Protein AF-A0A1Z1SUZ2-F1 (afdb_monomer)

Sequence (204 aa):
MVGVEIYTNNRLIQLTDKLETICVLRKATPDELTSSSGPHDSYPRIYALNSQWMVAPISKVSIPQHGVGLEVYDEQGKMKFSSLAKLVCFEKYYDVNTGSAGKGSLRIAGKSGHRYGMIKTRSMGYFHNTNIRSYIDPDTWDEVWTFKRYSERYVLVDDVGGLTFEYRYEFLGEEDGWISMPPSREGSGLMEQGLMIDVSMLED

Mean predicted aligned error: 12.63 Å

Organism: Proteus mirabilis (NCBI:txid584)

Foldseek 3Di:
DDFDFFQDPVRDTDTDPPPQKKWFPFWDDPVNVPDPDDPVVRFFWWDFDPTITTIGD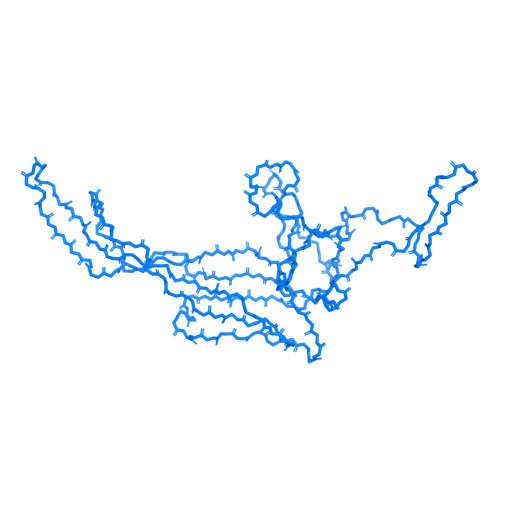PVPDPDPPAADDDWDADPVRHTDHHPPTDMWGFFWKDFDFPVCFPVFKDKDFADAQFGKTWGFPDAKWKKAWAPWDWDQDPVPRAIKIKTWIWTWAWDWDDDGRTTMTGIDIGTDGIDMGRDPRDDRMDIDRTHTITTIITCRVPPD

Structure (mmCIF, N/CA/C/O backbone):
data_AF-A0A1Z1SUZ2-F1
#
_entry.id   AF-A0A1Z1SUZ2-F1
#
loop_
_atom_site.group_PDB
_atom_site.id
_atom_site.type_symbol
_atom_site.label_atom_id
_atom_site.label_alt_id
_atom_site.label_comp_id
_atom_site.label_asym_id
_atom_site.label_entity_id
_atom_site.label_seq_i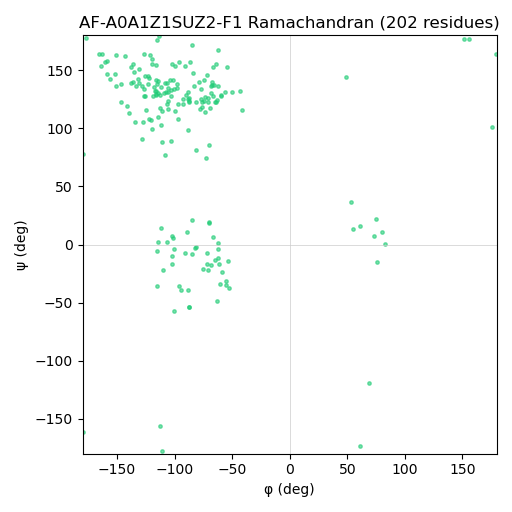d
_atom_site.pdbx_PDB_ins_code
_atom_site.Cartn_x
_atom_site.Cartn_y
_atom_site.Cartn_z
_atom_site.occupancy
_atom_site.B_iso_or_equiv
_atom_site.auth_seq_id
_atom_site.auth_comp_id
_atom_site.auth_asym_id
_atom_site.auth_atom_id
_atom_site.pdbx_PDB_model_num
ATOM 1 N N . MET A 1 1 ? 6.362 -2.910 19.195 1.00 29.20 1 MET A N 1
ATOM 2 C CA . MET A 1 1 ? 5.375 -1.836 19.422 1.00 29.20 1 MET A CA 1
ATOM 3 C C . MET A 1 1 ? 5.721 -0.746 18.417 1.00 29.20 1 MET A C 1
ATOM 5 O O . MET A 1 1 ? 6.806 -0.195 18.527 1.00 29.20 1 MET A O 1
ATOM 9 N N . VAL A 1 2 ? 4.941 -0.584 17.343 1.00 28.12 2 VAL A N 1
ATOM 10 C CA . VAL A 1 2 ? 5.303 0.28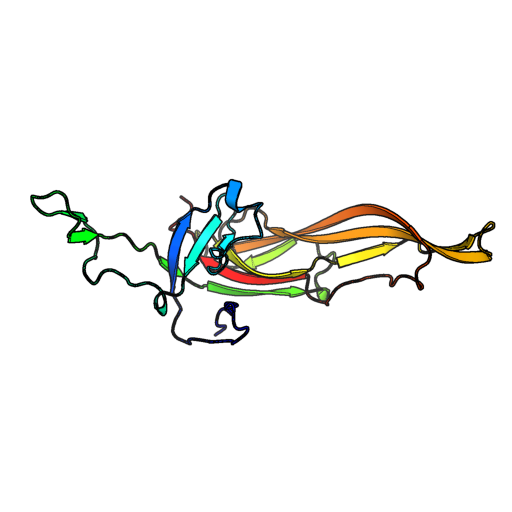4 16.203 1.00 28.12 2 VAL A CA 1
ATOM 11 C C . VAL A 1 2 ? 4.218 1.342 16.060 1.00 28.12 2 VAL A C 1
ATOM 13 O O . VAL A 1 2 ? 3.091 1.023 15.694 1.00 28.12 2 VAL A O 1
ATOM 16 N N . GLY A 1 3 ? 4.556 2.573 16.441 1.00 27.70 3 GLY A N 1
ATOM 17 C CA . GLY A 1 3 ? 3.689 3.737 16.306 1.00 27.70 3 GLY A CA 1
ATOM 18 C C . GLY A 1 3 ? 3.562 4.164 14.847 1.00 27.70 3 GLY A C 1
ATOM 19 O O . GLY A 1 3 ? 4.498 4.040 14.061 1.00 27.70 3 GLY A O 1
ATOM 20 N N . VAL A 1 4 ? 2.383 4.657 14.489 1.00 36.56 4 VAL A N 1
ATOM 21 C CA . VAL A 1 4 ? 2.096 5.217 13.167 1.00 36.56 4 VAL A CA 1
ATOM 22 C C . VAL A 1 4 ? 2.750 6.589 13.043 1.00 36.56 4 VAL A C 1
ATOM 24 O O . VAL A 1 4 ? 2.462 7.485 13.836 1.00 36.56 4 VAL A O 1
ATOM 27 N N . GLU A 1 5 ? 3.589 6.775 12.028 1.00 36.22 5 GLU A N 1
ATOM 28 C CA . GLU A 1 5 ? 4.070 8.094 11.619 1.00 36.22 5 GLU A CA 1
ATOM 29 C C . GLU A 1 5 ? 2.958 8.819 10.846 1.00 36.22 5 GLU A C 1
ATOM 31 O O . GLU A 1 5 ? 2.513 8.348 9.801 1.00 36.22 5 GLU A O 1
ATOM 36 N N . ILE A 1 6 ? 2.488 9.964 11.348 1.00 39.19 6 ILE A N 1
ATOM 37 C CA . ILE A 1 6 ? 1.559 10.837 10.614 1.00 39.19 6 ILE A CA 1
ATOM 38 C C . ILE A 1 6 ? 2.294 12.128 10.270 1.00 39.19 6 ILE A C 1
ATOM 40 O O . ILE A 1 6 ? 2.703 12.878 11.159 1.00 39.19 6 ILE A O 1
ATOM 44 N N . TYR A 1 7 ? 2.439 12.394 8.974 1.00 36.38 7 TYR A N 1
ATOM 45 C CA . TYR A 1 7 ? 3.045 13.615 8.459 1.00 36.38 7 TYR A CA 1
ATOM 46 C C . TYR A 1 7 ? 2.124 14.810 8.737 1.00 36.38 7 TYR A C 1
ATOM 48 O O . TYR A 1 7 ? 0.992 14.863 8.267 1.00 36.38 7 TYR A O 1
ATOM 56 N N . THR A 1 8 ? 2.599 15.774 9.528 1.00 36.84 8 THR A N 1
ATOM 57 C CA . THR A 1 8 ? 1.931 17.073 9.695 1.00 36.84 8 THR A CA 1
ATOM 58 C C . THR A 1 8 ? 2.556 18.107 8.756 1.00 36.84 8 THR A C 1
ATOM 60 O O . THR A 1 8 ? 3.720 17.969 8.370 1.00 36.84 8 THR A O 1
ATOM 63 N N . ASN A 1 9 ? 1.815 19.172 8.424 1.00 34.81 9 ASN A N 1
ATOM 64 C CA . ASN A 1 9 ? 2.243 20.256 7.518 1.00 34.81 9 ASN A CA 1
ATOM 65 C C . ASN A 1 9 ? 3.586 20.918 7.894 1.00 34.81 9 ASN A C 1
ATOM 67 O O . ASN A 1 9 ? 4.190 21.596 7.067 1.00 34.81 9 ASN A O 1
ATOM 71 N N . ASN A 1 10 ? 4.086 20.688 9.112 1.00 31.36 10 ASN A N 1
ATOM 72 C CA . ASN A 1 10 ? 5.307 21.298 9.635 1.00 31.36 10 ASN A CA 1
ATOM 73 C C . ASN A 1 10 ? 6.514 20.340 9.604 1.00 31.36 10 ASN A C 1
ATOM 75 O O . ASN A 1 10 ? 7.554 20.667 10.166 1.00 31.36 10 ASN A O 1
ATOM 79 N N . ARG A 1 11 ? 6.386 19.147 8.995 1.00 32.81 11 ARG A N 1
ATOM 80 C CA . ARG A 1 11 ? 7.421 18.086 8.948 1.00 32.81 11 ARG A CA 1
ATOM 81 C C . ARG A 1 11 ? 7.950 17.631 10.320 1.00 32.81 11 ARG A C 1
ATOM 83 O O . ARG A 1 11 ? 8.950 16.923 10.387 1.00 32.81 11 ARG A O 1
ATOM 90 N N . LEU A 1 12 ? 7.281 18.005 11.409 1.00 28.47 12 LEU A N 1
ATOM 91 C CA . LEU A 1 12 ? 7.625 17.569 12.757 1.00 28.47 12 LEU A CA 1
ATOM 92 C C . LEU A 1 12 ? 6.910 16.250 13.057 1.00 28.47 12 LEU A C 1
ATOM 94 O O . LEU A 1 12 ? 5.683 16.147 12.960 1.00 28.47 12 LEU A O 1
ATOM 98 N N . ILE A 1 13 ? 7.716 15.244 13.395 1.00 35.34 13 ILE A N 1
ATOM 99 C CA . ILE A 1 13 ? 7.288 13.906 13.798 1.00 35.34 13 ILE A CA 1
ATOM 100 C C . ILE A 1 13 ? 6.817 14.002 15.247 1.00 35.34 13 ILE A C 1
ATOM 102 O O . ILE A 1 13 ? 7.610 14.307 16.136 1.00 35.34 13 ILE A O 1
ATOM 106 N N . GLN A 1 14 ? 5.535 13.743 15.497 1.00 33.81 14 GLN A N 1
ATOM 107 C CA . GLN A 1 14 ? 5.024 13.609 16.858 1.00 33.81 14 GLN A CA 1
ATOM 108 C C . GLN A 1 14 ? 4.440 12.210 17.031 1.00 33.81 14 GLN A C 1
ATOM 110 O O . GLN A 1 14 ? 3.328 11.919 16.594 1.00 33.81 14 GLN A O 1
ATOM 115 N N . LEU A 1 15 ? 5.244 11.343 17.643 1.00 36.31 15 LEU A N 1
ATOM 116 C CA . LEU A 1 15 ? 4.850 10.012 18.082 1.00 36.31 15 LEU A CA 1
ATOM 117 C C . LEU A 1 15 ? 4.027 10.161 19.365 1.00 36.31 15 LEU A C 1
ATOM 119 O O . LEU A 1 15 ? 4.412 10.908 20.266 1.00 36.31 15 LEU A O 1
ATOM 123 N N . THR A 1 16 ? 2.895 9.467 19.462 1.00 36.91 16 THR A N 1
ATOM 124 C CA . THR A 1 16 ? 2.220 9.293 20.752 1.00 36.91 16 THR A CA 1
ATOM 125 C C . THR A 1 16 ? 2.021 7.813 21.011 1.00 36.91 16 THR A C 1
ATOM 127 O O . THR A 1 16 ? 1.246 7.161 20.312 1.00 36.91 16 THR A O 1
ATOM 130 N N . ASP A 1 17 ? 2.668 7.317 22.057 1.00 36.38 17 ASP A N 1
ATOM 131 C CA . ASP A 1 17 ? 2.759 5.903 22.447 1.00 36.38 17 ASP A CA 1
ATOM 132 C C . ASP A 1 17 ? 1.438 5.302 22.978 1.00 36.38 17 ASP A C 1
ATOM 134 O O . ASP A 1 17 ? 1.441 4.296 23.677 1.00 36.38 17 ASP A O 1
ATOM 138 N N . LYS A 1 18 ? 0.289 5.933 22.696 1.00 40.06 18 LYS A N 1
ATOM 139 C CA . LYS A 1 18 ? -1.013 5.631 23.320 1.00 40.06 18 LYS A CA 1
ATOM 140 C C . LYS A 1 18 ? -2.082 5.067 22.378 1.00 40.06 18 LYS A C 1
ATOM 142 O O . LYS A 1 18 ? -3.213 4.887 22.816 1.00 40.06 18 LYS A O 1
ATOM 147 N N . LEU A 1 19 ? -1.797 4.840 21.096 1.00 49.78 19 LEU A N 1
ATOM 148 C CA . LEU A 1 19 ? -2.843 4.501 20.119 1.00 49.78 19 LEU A CA 1
ATOM 149 C C . LEU A 1 19 ? -2.765 3.042 19.680 1.00 49.78 19 LEU A C 1
ATOM 151 O O . LEU A 1 19 ? -2.339 2.733 18.573 1.00 49.78 19 LEU A O 1
ATOM 155 N N . GLU A 1 20 ? -3.239 2.154 20.550 1.00 57.50 20 GLU A N 1
ATOM 156 C CA . GLU A 1 20 ? -3.672 0.801 20.163 1.00 57.50 20 GLU A CA 1
ATOM 157 C C . GLU A 1 20 ? -4.958 0.851 19.311 1.00 57.50 20 GLU A C 1
ATOM 159 O O . GLU A 1 20 ? -5.292 -0.091 18.591 1.00 57.50 20 GLU A O 1
ATOM 164 N N . THR A 1 21 ? -5.664 1.986 19.356 1.00 60.94 21 THR A N 1
ATOM 165 C CA . THR A 1 21 ? -6.965 2.192 18.726 1.00 60.94 21 THR A CA 1
ATOM 166 C C . THR A 1 21 ? -7.012 3.518 17.963 1.00 60.94 21 THR A C 1
ATOM 168 O O . THR A 1 21 ? -6.563 4.557 18.447 1.00 60.94 21 THR A O 1
ATOM 171 N N . ILE A 1 22 ? -7.572 3.482 16.758 1.00 69.56 22 ILE A N 1
ATOM 172 C CA . ILE A 1 22 ? -7.713 4.601 15.828 1.00 69.56 22 ILE A CA 1
ATOM 173 C C . ILE A 1 22 ? -9.209 4.908 15.654 1.00 69.56 22 ILE A C 1
ATOM 175 O O . ILE A 1 22 ? -10.026 3.992 15.580 1.00 69.56 22 ILE A O 1
ATOM 179 N N . CYS A 1 23 ? -9.578 6.189 15.569 1.00 71.94 23 CYS A N 1
ATOM 180 C CA . CYS A 1 23 ? -10.958 6.605 15.324 1.00 71.94 23 CYS A CA 1
ATOM 181 C C . CYS A 1 23 ? -11.231 6.751 13.827 1.00 71.94 23 CYS A C 1
ATOM 183 O O . CYS A 1 23 ? -10.527 7.477 13.122 1.00 71.94 23 CYS A O 1
ATOM 185 N N . VAL A 1 24 ? -12.293 6.110 13.354 1.00 73.50 24 VAL A N 1
ATOM 186 C CA . VAL A 1 24 ? -12.833 6.303 12.011 1.00 73.50 24 VAL A CA 1
ATOM 187 C C . VAL A 1 24 ? -13.616 7.604 11.986 1.00 73.50 24 VAL A C 1
ATOM 189 O O . VAL A 1 24 ? -14.520 7.805 12.792 1.00 73.50 24 VAL A O 1
ATOM 192 N N . LEU A 1 25 ? -13.261 8.491 11.058 1.00 69.62 25 LEU A N 1
ATOM 193 C CA . LEU A 1 25 ? -13.948 9.767 10.873 1.00 69.62 25 LEU A CA 1
ATOM 194 C C . LEU A 1 25 ? -15.133 9.599 9.927 1.00 69.62 25 LEU A C 1
ATOM 196 O O . LEU A 1 25 ? -16.260 9.957 10.252 1.00 69.62 25 LEU A O 1
ATOM 200 N N . ARG A 1 26 ? -14.862 9.051 8.738 1.00 73.12 26 ARG A N 1
ATOM 201 C CA . ARG A 1 26 ? -15.864 8.740 7.716 1.00 73.12 26 ARG A CA 1
ATOM 202 C C . ARG A 1 26 ? -15.291 7.822 6.643 1.00 73.12 26 ARG A C 1
ATOM 204 O O . ARG A 1 26 ? -14.075 7.713 6.481 1.00 73.12 26 ARG A O 1
ATOM 211 N N . LYS A 1 27 ? -16.185 7.212 5.869 1.00 80.19 27 LYS A N 1
ATOM 212 C CA . LYS A 1 27 ? -15.847 6.544 4.609 1.00 80.19 27 LYS A CA 1
ATOM 213 C C . LYS A 1 27 ? -15.412 7.597 3.574 1.00 80.19 27 LYS A C 1
ATOM 215 O O . LYS A 1 27 ? -16.013 8.672 3.508 1.00 80.19 27 LYS A O 1
ATOM 220 N N . ALA A 1 28 ? -14.349 7.317 2.827 1.00 73.56 28 ALA A N 1
ATOM 221 C CA . ALA A 1 28 ? -13.881 8.176 1.741 1.00 73.56 28 ALA A CA 1
ATOM 222 C C . ALA A 1 28 ? -14.816 8.041 0.532 1.00 73.56 28 ALA A C 1
ATOM 224 O O . ALA A 1 28 ? -15.310 6.944 0.249 1.00 73.56 28 ALA A O 1
ATOM 225 N N . THR A 1 29 ? -15.077 9.147 -0.164 1.00 74.12 29 THR A N 1
ATOM 226 C CA . THR A 1 29 ? -15.869 9.125 -1.402 1.00 74.12 29 THR A CA 1
ATOM 227 C C . THR A 1 29 ? -14.971 8.828 -2.610 1.00 74.12 29 THR A C 1
ATOM 229 O O . THR A 1 29 ? -13.763 9.065 -2.546 1.00 74.12 29 THR A O 1
ATOM 232 N N . PRO A 1 30 ? -15.520 8.307 -3.725 1.00 68.19 30 PRO A N 1
ATOM 233 C CA . PRO A 1 30 ? -14.728 7.998 -4.917 1.00 68.19 30 PRO A CA 1
ATOM 234 C C . PRO A 1 30 ? -13.923 9.190 -5.462 1.00 68.19 30 PRO A C 1
ATOM 236 O O . PRO A 1 30 ? -12.788 9.013 -5.888 1.00 68.19 30 PRO A O 1
ATOM 239 N N . ASP A 1 31 ? -14.462 10.408 -5.374 1.00 63.62 31 ASP A N 1
ATOM 240 C CA . ASP A 1 31 ? -13.823 11.631 -5.894 1.00 63.62 31 ASP A CA 1
ATOM 241 C C . ASP A 1 31 ? -12.604 12.084 -5.062 1.00 63.62 31 ASP A C 1
ATOM 243 O O . ASP A 1 31 ? -11.750 12.854 -5.513 1.00 63.62 31 ASP A O 1
ATOM 247 N N . GLU A 1 32 ? -12.486 11.574 -3.835 1.00 58.88 32 GLU A N 1
ATOM 248 C CA . GLU A 1 32 ? -11.344 11.809 -2.948 1.00 58.88 32 GLU A CA 1
ATOM 249 C C . GLU A 1 32 ? -10.191 10.839 -3.228 1.00 58.88 32 GLU A C 1
ATOM 251 O O . GLU A 1 32 ? -9.096 11.009 -2.687 1.00 58.88 32 GLU A O 1
ATOM 256 N N . LEU A 1 33 ? -10.409 9.825 -4.076 1.00 54.09 33 LEU A N 1
ATOM 257 C CA . LEU A 1 33 ? -9.392 8.855 -4.494 1.00 54.09 33 LEU A CA 1
ATOM 258 C C . LEU A 1 33 ? -8.397 9.442 -5.505 1.00 54.09 33 LEU A C 1
ATOM 260 O O . LEU A 1 33 ? -7.298 8.912 -5.644 1.00 54.09 33 LEU A O 1
ATOM 264 N N . THR A 1 34 ? -8.768 10.524 -6.195 1.00 43.66 34 THR A N 1
ATOM 265 C CA . THR A 1 34 ? -8.020 11.087 -7.333 1.00 43.66 34 THR A CA 1
ATOM 266 C C . THR A 1 34 ? -7.451 12.486 -7.092 1.00 43.66 34 THR A C 1
ATOM 268 O O . THR A 1 34 ? -6.736 13.003 -7.946 1.00 43.66 34 THR A O 1
ATOM 271 N N . SER A 1 35 ? -7.749 13.123 -5.958 1.00 37.66 35 SER A N 1
ATOM 272 C CA . SER A 1 35 ? -7.401 14.524 -5.698 1.00 37.66 35 SER A CA 1
ATOM 273 C C . SER A 1 35 ? -6.322 14.660 -4.622 1.00 37.66 35 SER A C 1
ATOM 275 O O . SER A 1 35 ? -6.602 14.842 -3.443 1.00 37.66 35 SER A O 1
ATOM 277 N N . SER A 1 36 ? -5.055 14.618 -5.034 1.00 47.34 36 SER A N 1
ATOM 278 C CA . SER A 1 36 ? -3.948 15.148 -4.233 1.00 47.34 36 SER A CA 1
ATOM 279 C C . SER A 1 36 ? -3.872 16.663 -4.425 1.00 47.34 36 SER A C 1
ATOM 281 O O . SER A 1 36 ? -3.093 17.130 -5.253 1.00 47.34 36 SER A O 1
ATOM 283 N N . SER A 1 37 ? -4.709 17.426 -3.720 1.00 43.47 37 SER A N 1
ATOM 284 C CA . SER A 1 37 ? -4.524 18.877 -3.542 1.00 43.47 37 SER A CA 1
ATOM 285 C C . SER A 1 37 ? -5.637 19.470 -2.674 1.00 43.47 37 SER A C 1
ATOM 287 O O . SER A 1 37 ? -6.556 20.117 -3.181 1.00 43.47 37 SER A O 1
ATOM 289 N N . GLY A 1 38 ? -5.567 19.293 -1.355 1.00 35.81 38 GLY A N 1
ATOM 290 C CA . GLY A 1 38 ? -6.402 20.085 -0.454 1.00 35.81 38 GLY A CA 1
ATOM 291 C C . GLY A 1 38 ? -5.947 20.052 1.006 1.00 35.81 38 GLY A C 1
ATOM 292 O O . GLY A 1 38 ? -5.378 19.062 1.453 1.00 35.81 38 GLY A O 1
ATOM 293 N N . PRO A 1 39 ? -6.244 21.092 1.809 1.00 40.41 39 PRO A N 1
ATOM 294 C CA . PRO A 1 39 ? -5.906 21.142 3.241 1.00 40.41 39 PRO A CA 1
ATOM 295 C C . PRO A 1 39 ? -6.586 20.046 4.095 1.00 40.41 39 PRO A C 1
ATOM 297 O O . PRO A 1 39 ? -6.307 19.927 5.288 1.00 40.41 39 PRO A O 1
ATOM 300 N N . HIS A 1 40 ? -7.455 19.227 3.492 1.00 38.88 40 HIS A N 1
ATOM 301 C CA . HIS A 1 40 ? -8.059 18.036 4.089 1.00 38.88 40 HIS A CA 1
ATOM 302 C C . HIS A 1 40 ? -7.166 16.776 4.024 1.00 38.88 40 HIS A C 1
ATOM 304 O O . HIS A 1 40 ? -7.519 15.774 4.641 1.00 38.88 40 HIS A O 1
ATOM 310 N N . ASP A 1 41 ? -5.982 16.837 3.399 1.00 48.72 41 ASP A N 1
ATOM 311 C CA . ASP A 1 41 ? -4.974 15.755 3.332 1.00 48.72 41 ASP A CA 1
ATOM 312 C C . ASP A 1 41 ? -4.257 15.446 4.672 1.00 48.72 41 ASP A C 1
ATOM 314 O O . ASP A 1 41 ? -3.189 14.839 4.706 1.00 48.72 41 ASP A O 1
ATOM 318 N N . SER A 1 42 ? -4.816 15.849 5.816 1.00 56.34 42 SER A N 1
ATOM 319 C CA . SER A 1 42 ? -4.152 15.725 7.126 1.00 56.34 42 SER A CA 1
ATOM 320 C C . SER A 1 42 ? -4.450 14.425 7.884 1.00 56.34 42 SER A C 1
ATOM 322 O O . SER A 1 42 ? -3.820 14.162 8.914 1.00 56.34 42 SER A O 1
ATOM 324 N N . TYR A 1 43 ? -5.380 13.599 7.393 1.00 63.56 43 TYR A N 1
ATOM 325 C CA . TYR A 1 43 ? -5.797 12.364 8.058 1.00 63.56 43 TYR A CA 1
ATOM 326 C C . TYR A 1 43 ? -5.392 11.118 7.259 1.00 63.56 43 TYR A C 1
ATOM 328 O O . TYR A 1 43 ? -5.701 11.034 6.067 1.00 63.56 43 TYR A O 1
ATOM 336 N N . PRO A 1 44 ? -4.728 10.130 7.893 1.00 71.19 44 PRO A N 1
ATOM 337 C CA . PRO A 1 44 ? -4.429 8.854 7.258 1.00 71.19 44 PRO A CA 1
ATOM 338 C C . PRO A 1 44 ? -5.680 8.170 6.708 1.00 71.19 44 PRO A C 1
ATOM 340 O O . PRO A 1 44 ? -6.787 8.332 7.229 1.00 71.19 44 PRO A O 1
ATOM 343 N N . ARG A 1 45 ? -5.482 7.348 5.677 1.00 79.44 45 ARG A N 1
ATOM 344 C CA . ARG A 1 45 ? -6.531 6.508 5.102 1.00 79.44 45 ARG A CA 1
ATOM 345 C C . ARG A 1 45 ? -6.239 5.044 5.376 1.00 79.44 45 ARG A C 1
ATOM 347 O O . ARG A 1 45 ? -5.107 4.595 5.200 1.00 79.44 45 ARG A O 1
ATOM 354 N N . ILE A 1 46 ? -7.274 4.317 5.774 1.00 82.75 46 ILE A N 1
ATOM 355 C CA . ILE A 1 46 ? -7.279 2.860 5.739 1.00 82.75 46 ILE A CA 1
ATOM 356 C C . ILE A 1 46 ? -7.754 2.444 4.354 1.00 82.75 46 ILE A C 1
ATOM 358 O O . ILE A 1 46 ? -8.851 2.819 3.942 1.00 82.75 46 ILE A O 1
ATOM 362 N N . TYR A 1 47 ? -6.934 1.659 3.671 1.00 84.38 47 TYR A N 1
ATOM 363 C CA . TYR A 1 47 ? -7.250 0.972 2.431 1.00 84.38 47 TYR A CA 1
ATOM 364 C C . TYR A 1 47 ? -7.652 -0.459 2.778 1.00 84.38 47 TYR A C 1
ATOM 366 O O . TYR A 1 47 ? -6.793 -1.250 3.170 1.00 84.38 47 TYR A O 1
ATOM 374 N N . ALA A 1 48 ? -8.935 -0.790 2.668 1.00 85.06 48 ALA A N 1
ATOM 375 C CA . ALA A 1 48 ? -9.371 -2.182 2.630 1.00 85.06 48 ALA A CA 1
ATOM 376 C C . ALA A 1 48 ? -9.894 -2.520 1.234 1.00 85.06 48 ALA A C 1
ATOM 378 O O . ALA A 1 48 ? -9.816 -1.701 0.314 1.00 85.06 48 ALA A O 1
ATOM 379 N N . LEU A 1 49 ? -10.376 -3.748 1.069 1.00 76.19 49 LEU A N 1
ATOM 380 C CA . LEU A 1 49 ? -10.704 -4.289 -0.239 1.00 76.19 49 LEU A CA 1
ATOM 381 C C . LEU A 1 49 ? -11.833 -3.510 -0.916 1.00 76.19 49 LEU A C 1
ATOM 383 O O . LEU A 1 49 ? -11.725 -3.127 -2.079 1.00 76.19 49 LEU A O 1
ATOM 387 N N . ASN A 1 50 ? -12.913 -3.271 -0.173 1.00 75.38 50 ASN A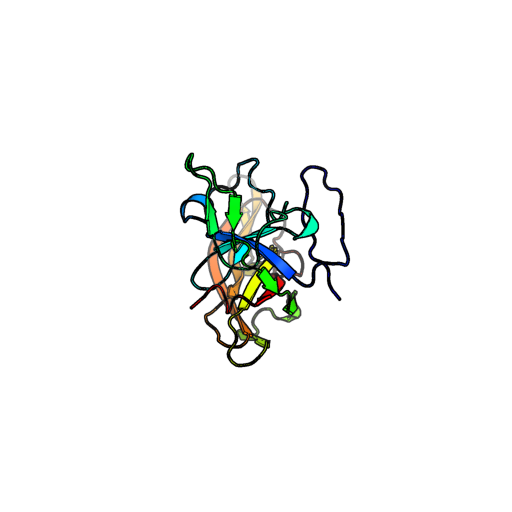 N 1
ATOM 388 C CA . ASN A 1 50 ? -14.157 -2.759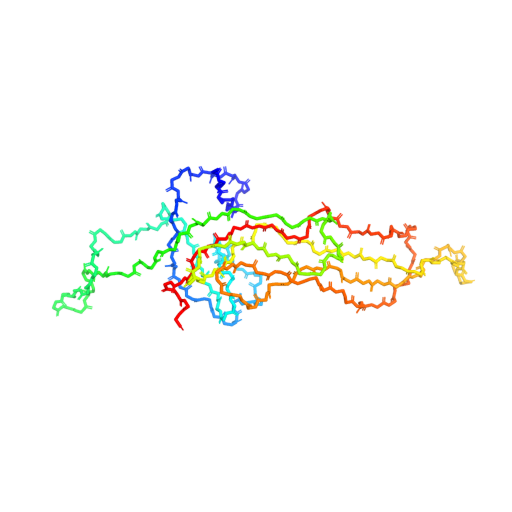 -0.739 1.00 75.38 50 ASN A CA 1
ATOM 389 C C . ASN A 1 50 ? -14.345 -1.271 -0.476 1.00 75.38 50 ASN A C 1
ATOM 391 O O . ASN A 1 50 ? -15.310 -0.662 -0.946 1.00 75.38 50 ASN A O 1
ATOM 395 N N . SER A 1 51 ? -13.513 -0.677 0.375 1.00 82.19 51 SER A N 1
ATOM 396 C CA . SER A 1 51 ? -13.753 0.651 0.918 1.00 82.19 51 SER A CA 1
ATOM 397 C C . SER A 1 51 ? -12.479 1.279 1.461 1.00 82.19 51 SER A C 1
ATOM 399 O O . SER A 1 51 ? -11.511 0.609 1.816 1.00 82.19 51 SER A O 1
ATOM 401 N N . GLN A 1 52 ? -12.500 2.606 1.527 1.00 84.38 52 GLN A N 1
ATOM 402 C CA . GLN A 1 52 ? -11.467 3.381 2.192 1.00 84.38 52 GLN A CA 1
ATOM 403 C C . GLN A 1 52 ? -12.108 4.249 3.265 1.00 84.38 52 GLN A C 1
ATOM 405 O O . GLN A 1 52 ? -13.221 4.750 3.082 1.00 84.38 52 GLN A O 1
ATOM 410 N N . TRP A 1 53 ? -11.412 4.449 4.378 1.00 80.94 53 TRP A N 1
ATOM 411 C CA . TRP A 1 53 ? -11.884 5.304 5.467 1.00 80.94 53 TRP A CA 1
ATOM 412 C C . TRP A 1 53 ? -10.799 6.273 5.880 1.00 80.94 53 TRP A C 1
ATOM 414 O O . TRP A 1 53 ? -9.635 5.897 6.004 1.00 80.94 53 TRP A O 1
ATOM 424 N N . MET A 1 54 ? -11.196 7.513 6.134 1.00 75.75 54 MET A N 1
ATOM 425 C CA . MET A 1 54 ? -10.322 8.489 6.765 1.00 75.75 54 MET A CA 1
ATOM 426 C C . MET A 1 54 ? -10.354 8.294 8.268 1.00 75.75 54 MET A C 1
ATOM 428 O O . MET A 1 54 ? -11.426 8.131 8.864 1.00 75.75 54 MET A O 1
ATOM 432 N N . VAL A 1 55 ? -9.179 8.338 8.879 1.00 71.56 55 VAL A N 1
ATOM 433 C CA . VAL A 1 55 ? -9.018 8.021 10.288 1.00 71.56 55 VAL A CA 1
ATOM 434 C C . VAL A 1 55 ? -8.122 9.012 11.008 1.00 71.56 55 VAL A C 1
ATOM 436 O O . VAL A 1 55 ? -7.265 9.656 10.409 1.00 71.56 55 VAL A O 1
ATOM 439 N N . ALA A 1 56 ? -8.302 9.120 12.319 1.00 66.12 56 ALA A N 1
ATOM 440 C CA . ALA A 1 56 ? -7.482 9.964 13.167 1.00 66.12 56 ALA A CA 1
ATOM 441 C C . ALA A 1 56 ? -7.070 9.242 14.454 1.00 66.12 56 ALA A C 1
ATOM 443 O O . ALA A 1 56 ? -7.840 8.447 15.005 1.00 66.12 56 ALA A O 1
ATOM 444 N N . PRO A 1 57 ? -5.883 9.569 14.991 1.00 63.25 57 PRO A N 1
ATOM 445 C CA . PRO A 1 57 ? -5.582 9.380 16.401 1.00 63.25 57 PRO A CA 1
ATOM 446 C C . PRO A 1 57 ? -6.745 9.812 17.294 1.00 63.25 57 PRO A C 1
ATOM 448 O O . PRO A 1 57 ? -7.216 10.940 17.157 1.00 63.25 57 PRO A O 1
ATOM 451 N N . ILE A 1 58 ? -7.140 8.980 18.262 1.00 57.69 58 ILE A N 1
ATOM 452 C CA . ILE A 1 58 ? -8.127 9.365 19.287 1.00 57.69 58 ILE A CA 1
ATOM 453 C C . ILE A 1 58 ? -7.714 10.675 19.976 1.00 57.69 58 ILE A C 1
ATOM 455 O O . ILE A 1 58 ? -8.549 11.536 20.220 1.00 57.69 58 ILE A O 1
ATOM 459 N N . SER A 1 59 ? -6.412 10.880 20.204 1.00 53.41 59 SER A N 1
ATOM 460 C CA . SER A 1 59 ? -5.860 12.102 20.807 1.00 53.41 59 SER A CA 1
ATOM 461 C C . SER A 1 59 ? -6.106 13.386 20.005 1.00 53.41 59 SER A C 1
ATOM 463 O O . SER A 1 59 ? -5.963 14.475 20.554 1.00 53.41 59 SER A O 1
ATOM 465 N N . LYS A 1 60 ? -6.460 13.279 18.719 1.00 51.84 60 LYS A N 1
ATOM 466 C CA . LYS A 1 60 ? -6.785 14.405 17.830 1.00 51.84 60 LYS A CA 1
ATOM 467 C C . LYS A 1 60 ? -8.280 14.523 17.536 1.00 51.84 60 LYS A C 1
ATOM 469 O O . LYS A 1 60 ? -8.675 15.393 16.763 1.00 51.84 60 LYS A O 1
ATOM 474 N N . VAL A 1 61 ? -9.100 13.657 18.126 1.00 48.62 61 VAL A N 1
ATOM 475 C CA . VAL A 1 61 ? -10.552 13.694 17.987 1.00 48.62 61 VAL A CA 1
ATOM 476 C C . VAL A 1 61 ? -11.129 14.204 19.294 1.00 48.62 61 VAL A C 1
ATOM 478 O O . VAL A 1 61 ? -10.946 13.603 20.350 1.00 48.62 61 VAL A O 1
ATOM 481 N N . SER A 1 62 ? -11.864 15.309 19.220 1.00 47.06 62 SER A N 1
ATOM 482 C CA . SER A 1 62 ? -12.762 15.696 20.303 1.00 47.06 62 SER A CA 1
ATOM 483 C C . SER A 1 62 ? -13.919 14.706 20.312 1.00 47.06 62 SER A C 1
ATOM 485 O O . SER A 1 62 ? -14.938 14.927 19.661 1.00 47.06 62 SER A O 1
ATOM 487 N N . ILE A 1 63 ? -13.733 13.581 21.002 1.00 49.22 63 ILE A N 1
ATOM 488 C CA . ILE A 1 63 ? -14.826 12.655 21.273 1.00 49.22 63 ILE A CA 1
ATOM 489 C C . ILE A 1 63 ? -15.804 13.429 22.160 1.00 49.22 63 ILE A C 1
ATOM 491 O O . ILE A 1 63 ? -15.384 13.943 23.205 1.00 49.22 63 ILE A O 1
ATOM 495 N N . PRO A 1 64 ? -17.076 13.583 21.752 1.00 45.03 64 PRO A N 1
ATOM 496 C CA . PRO A 1 64 ? -18.071 14.212 22.600 1.00 45.03 64 PRO A CA 1
ATOM 497 C C . PRO A 1 64 ? -18.023 13.539 23.970 1.00 45.03 64 PRO A C 1
ATOM 499 O O . PRO A 1 64 ? -18.064 12.315 24.056 1.00 45.03 64 PRO A O 1
ATOM 502 N N . GLN A 1 65 ? -17.968 14.316 25.052 1.00 40.56 65 GLN A N 1
ATOM 503 C CA . GLN A 1 65 ? -17.991 13.779 26.426 1.00 40.56 65 GLN A CA 1
ATOM 504 C C . GLN A 1 65 ? -19.302 13.017 26.750 1.00 40.56 65 GLN A C 1
ATOM 506 O O . GLN A 1 65 ? -19.496 12.517 27.856 1.00 40.56 65 GLN A O 1
ATOM 511 N N . HIS A 1 66 ? -20.200 12.917 25.768 1.00 36.38 66 HIS A N 1
ATOM 512 C CA . HIS A 1 66 ? -21.536 12.362 25.794 1.00 36.38 66 HIS A CA 1
ATOM 513 C C . HIS A 1 66 ? -21.688 11.348 24.642 1.00 36.38 66 HIS A C 1
ATOM 515 O O . HIS A 1 66 ? -22.062 11.724 23.530 1.00 36.38 66 HIS A O 1
ATOM 521 N N . GLY A 1 67 ? -21.382 10.071 24.929 1.00 40.16 67 GLY A N 1
ATOM 522 C CA . GLY A 1 67 ? -21.610 8.941 24.018 1.00 40.16 67 GLY A CA 1
ATOM 523 C C . GLY A 1 67 ? -21.086 7.580 24.505 1.00 40.16 67 GLY A C 1
ATOM 524 O O . GLY A 1 67 ? -19.907 7.285 24.349 1.00 40.16 67 GLY A O 1
ATOM 525 N N . VAL A 1 68 ? -21.968 6.723 25.026 1.00 36.50 68 VAL A N 1
ATOM 526 C CA . VAL A 1 68 ? -21.875 5.249 24.966 1.00 36.50 68 VAL A CA 1
ATOM 527 C C . VAL A 1 68 ? -23.162 4.823 24.288 1.00 36.50 68 VAL A C 1
ATOM 529 O O . VAL A 1 68 ? -24.213 4.952 24.916 1.00 36.50 68 VAL A O 1
ATOM 532 N N . GLY A 1 69 ? -23.146 4.367 23.032 1.00 49.12 69 GLY A N 1
ATOM 533 C CA . GLY A 1 69 ? -24.442 4.093 22.393 1.00 49.12 69 GLY A CA 1
ATOM 534 C C . GLY A 1 69 ? -25.295 5.366 22.299 1.00 49.12 69 GLY A C 1
ATOM 535 O O . GLY A 1 69 ? -24.769 6.431 22.586 1.00 49.12 69 GLY A O 1
ATOM 536 N N . LEU A 1 70 ? -26.547 5.206 21.852 1.00 39.03 70 LEU A N 1
ATOM 537 C CA . LEU A 1 70 ? -27.694 6.133 21.863 1.00 39.03 70 LEU A CA 1
ATOM 538 C C . LEU A 1 70 ? -27.457 7.570 21.337 1.00 39.03 70 LEU A C 1
ATOM 540 O O . LEU A 1 70 ? -26.418 8.174 21.532 1.00 39.03 70 LEU A O 1
ATOM 544 N N . GLU A 1 71 ? -28.449 8.151 20.667 1.00 49.56 71 GLU A N 1
ATOM 545 C CA . GLU A 1 71 ? -28.448 9.573 20.301 1.00 49.56 71 GLU A CA 1
ATOM 546 C C . GLU A 1 71 ? -29.601 10.287 21.000 1.00 49.56 71 GLU A C 1
ATOM 548 O O . GLU A 1 71 ? -30.733 9.809 20.975 1.00 49.56 71 GLU A O 1
ATOM 553 N N . VAL A 1 72 ? -29.312 11.411 21.661 1.00 40.53 72 VAL A N 1
ATOM 554 C CA . VAL A 1 72 ? -30.301 12.188 22.428 1.00 40.53 72 VAL A CA 1
ATOM 555 C C . VAL A 1 72 ? -30.268 13.631 21.948 1.00 40.53 72 VAL A C 1
ATOM 557 O O . VAL A 1 72 ? -29.193 14.212 21.807 1.00 40.53 72 VAL A O 1
ATOM 560 N N . TYR A 1 73 ? -31.441 14.211 21.711 1.00 45.94 73 TYR A N 1
ATOM 561 C CA . TYR A 1 73 ? -31.645 15.568 21.195 1.00 45.94 73 TYR A CA 1
ATOM 562 C C . TYR A 1 73 ? -32.443 16.399 22.209 1.00 45.94 73 TYR A C 1
ATOM 564 O O . TYR A 1 73 ? -33.173 15.828 23.018 1.00 45.94 73 TYR A O 1
ATOM 572 N N . ASP A 1 74 ? -32.308 17.731 22.185 1.00 38.31 74 ASP A N 1
ATOM 573 C CA . ASP A 1 74 ? -33.229 18.606 22.924 1.00 38.31 74 ASP A CA 1
ATOM 574 C C . ASP A 1 74 ? -34.499 18.938 22.148 1.00 38.31 74 ASP A C 1
ATOM 576 O O . ASP A 1 74 ? -34.645 18.664 20.958 1.00 38.31 74 ASP A O 1
ATOM 580 N N . GLU A 1 75 ? -35.417 19.584 22.857 1.00 38.88 75 GLU A N 1
ATOM 581 C CA . GLU A 1 75 ? -36.727 20.010 22.370 1.00 38.88 75 GLU A CA 1
ATOM 582 C C . GLU A 1 75 ? -36.652 21.031 21.216 1.00 38.88 75 GLU A C 1
ATOM 584 O O . GLU A 1 75 ? -37.654 21.289 20.558 1.00 38.88 75 GLU A O 1
ATOM 589 N N . GLN A 1 76 ? -35.472 21.598 20.937 1.00 55.59 76 GLN A N 1
ATOM 590 C CA . GLN A 1 76 ? -35.215 22.554 19.851 1.00 55.59 76 GLN A CA 1
ATOM 591 C C . GLN A 1 76 ? -34.540 21.885 18.638 1.00 55.59 76 GLN A C 1
ATOM 593 O O . GLN A 1 76 ? -34.165 22.566 17.684 1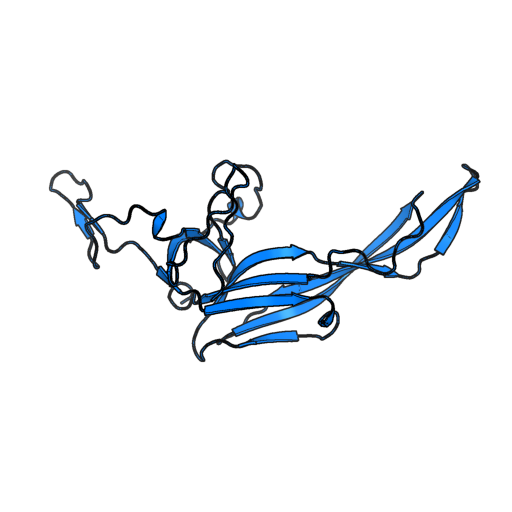.00 55.59 76 GLN A O 1
ATOM 598 N N . GLY A 1 77 ? -34.378 20.557 18.660 1.00 38.66 77 GLY A N 1
ATOM 599 C CA . GLY A 1 77 ? -33.763 19.777 17.585 1.00 38.66 77 GLY A CA 1
ATOM 600 C C . GLY A 1 77 ? -32.231 19.796 17.586 1.00 38.66 77 GLY A C 1
ATOM 601 O O . GLY A 1 77 ? -31.616 19.337 16.623 1.00 38.66 77 GLY A O 1
ATOM 602 N N . LYS A 1 78 ? -31.579 20.301 18.643 1.00 42.69 78 LYS A N 1
ATOM 603 C CA . LYS A 1 78 ? -30.116 20.295 18.756 1.00 42.69 78 LYS A CA 1
ATOM 604 C C . LYS A 1 78 ? -29.647 18.995 19.408 1.00 42.69 78 LYS A C 1
ATOM 606 O O . LYS A 1 78 ? -30.063 18.645 20.511 1.00 42.69 78 LYS A O 1
ATOM 611 N N . MET A 1 79 ? -28.740 18.290 18.733 1.00 42.34 79 MET A N 1
ATOM 612 C CA . MET A 1 79 ? -28.136 17.052 19.237 1.00 42.34 79 MET A CA 1
ATOM 613 C C . MET A 1 79 ? -27.389 17.299 20.559 1.00 42.34 79 MET A C 1
ATOM 615 O O . MET A 1 79 ? -26.567 18.214 20.655 1.00 42.34 79 MET A O 1
ATOM 619 N N . LYS A 1 80 ? -27.684 16.481 21.575 1.00 38.31 80 LYS A N 1
ATOM 620 C CA . LYS A 1 80 ? -27.108 16.521 22.931 1.00 38.31 80 LYS A CA 1
ATOM 621 C C . LYS A 1 80 ? -26.173 15.334 23.249 1.00 38.31 80 LYS A C 1
ATOM 623 O O . LYS A 1 80 ? -25.347 15.498 24.142 1.00 38.31 80 LYS A O 1
ATOM 628 N N . PHE A 1 81 ? -26.262 14.183 22.556 1.00 35.16 81 PHE A N 1
ATOM 629 C CA . PHE A 1 81 ? -25.482 12.945 22.826 1.00 35.16 81 PHE A CA 1
ATOM 630 C C . PHE A 1 81 ? -25.408 12.010 21.586 1.00 35.16 81 PHE A C 1
ATOM 632 O O . PHE A 1 81 ? -26.390 11.992 20.845 1.00 35.16 81 PHE A O 1
ATOM 639 N N . SER A 1 82 ? -24.304 11.255 21.365 1.00 43.62 82 SER A N 1
ATOM 640 C CA . SER A 1 82 ? -24.199 10.212 20.309 1.00 43.62 82 SER A CA 1
ATOM 641 C C . SER A 1 82 ? -23.151 9.080 20.510 1.00 43.62 82 SER A C 1
ATOM 643 O O . SER A 1 82 ? -22.009 9.345 20.876 1.00 43.62 82 SER A O 1
ATOM 645 N N . SER A 1 83 ? -23.483 7.833 20.120 1.00 46.22 83 SER A N 1
ATOM 646 C CA . SER A 1 83 ? -22.615 6.628 20.046 1.00 46.22 83 SER A CA 1
ATOM 647 C C . SER A 1 83 ? -21.472 6.633 19.010 1.00 46.22 83 SER A C 1
ATOM 649 O O . SER A 1 83 ? -20.877 5.587 18.747 1.00 46.22 83 SER A O 1
ATOM 651 N N . LEU A 1 84 ? -21.237 7.758 18.338 1.00 52.75 84 LEU A N 1
ATOM 652 C CA . LEU A 1 84 ? -20.798 7.866 16.935 1.00 52.75 84 LEU A CA 1
ATOM 653 C C . LEU A 1 84 ? -19.346 7.477 16.578 1.00 52.75 84 LEU A C 1
ATOM 655 O O . LEU A 1 84 ? -19.018 7.448 15.391 1.00 52.75 84 LEU A O 1
ATOM 659 N N . ALA A 1 85 ? -18.455 7.186 17.532 1.00 53.84 85 ALA A N 1
ATOM 660 C CA . ALA A 1 85 ? -17.043 6.926 17.221 1.00 53.84 85 ALA A CA 1
ATOM 661 C C . ALA A 1 85 ? -16.792 5.442 16.898 1.00 53.84 85 ALA A C 1
ATOM 663 O O . ALA A 1 85 ? -16.621 4.617 17.795 1.00 53.84 85 ALA A O 1
ATOM 664 N N . LYS A 1 86 ? -16.731 5.094 15.606 1.00 65.62 86 LYS A N 1
ATOM 665 C CA . LYS A 1 86 ? -16.244 3.772 15.186 1.00 65.62 86 LYS A CA 1
ATOM 666 C C . LYS A 1 86 ? -14.737 3.700 15.417 1.00 65.62 86 LYS A C 1
ATOM 668 O O . LYS A 1 86 ? -13.982 4.516 14.894 1.00 65.62 86 LYS A O 1
ATOM 673 N N . LEU A 1 87 ? -14.309 2.726 16.207 1.00 69.31 87 LEU A N 1
ATOM 674 C CA . LEU A 1 87 ? -12.913 2.510 16.556 1.00 69.31 87 LEU A CA 1
ATOM 675 C C . LEU A 1 87 ? -12.384 1.264 15.847 1.00 69.31 87 LEU A C 1
ATOM 677 O O . LEU A 1 87 ? -13.076 0.253 15.769 1.00 69.31 87 LEU A O 1
ATOM 681 N N . VAL A 1 88 ? -11.155 1.342 15.352 1.00 73.19 88 VAL A N 1
ATOM 682 C CA . VAL A 1 88 ? -10.439 0.218 14.740 1.00 73.19 88 VAL A CA 1
ATOM 683 C C . VAL A 1 88 ? -9.095 0.026 15.414 1.00 73.19 88 VAL A C 1
ATOM 685 O O . VAL A 1 88 ? -8.455 0.990 15.839 1.00 73.19 88 VAL A O 1
ATOM 688 N N . CYS A 1 89 ? -8.671 -1.226 15.533 1.00 72.69 89 CYS A N 1
ATOM 689 C CA . CYS A 1 89 ? -7.469 -1.577 16.275 1.00 72.69 89 CYS A CA 1
ATOM 690 C C . CYS A 1 89 ? -6.281 -1.754 15.336 1.00 72.69 89 CYS A C 1
ATOM 692 O O . CYS A 1 89 ? -6.388 -2.370 14.273 1.00 72.69 89 CYS A O 1
ATOM 694 N N . PHE A 1 90 ? -5.132 -1.240 15.763 1.00 79.38 90 PHE A N 1
ATOM 695 C CA . PHE A 1 90 ? -3.865 -1.608 15.152 1.00 79.38 90 PHE A CA 1
ATOM 696 C C . PHE A 1 90 ? -3.554 -3.072 15.478 1.00 79.38 90 PHE A C 1
ATOM 698 O O . PHE A 1 90 ? -3.604 -3.470 16.640 1.00 79.38 90 PHE A O 1
ATOM 705 N N . GLU A 1 91 ? -3.211 -3.863 14.463 1.00 82.81 91 GLU A N 1
ATOM 706 C CA . GLU A 1 91 ? -2.829 -5.263 14.649 1.00 82.81 91 GLU A CA 1
ATOM 707 C C . GLU A 1 91 ? -1.302 -5.418 14.613 1.00 82.81 91 GLU A C 1
ATOM 709 O O . GLU A 1 91 ? -0.702 -5.911 15.568 1.00 82.81 91 GLU A O 1
ATOM 714 N N . LYS A 1 92 ? -0.645 -5.000 13.521 1.00 84.25 92 LYS A N 1
ATOM 715 C CA . LYS A 1 92 ? 0.822 -5.068 13.388 1.00 84.25 92 LYS A CA 1
ATOM 716 C C . LYS A 1 92 ? 1.365 -4.191 12.266 1.00 84.25 92 LYS A C 1
ATOM 718 O O . LYS A 1 92 ? 0.641 -3.768 11.373 1.00 84.25 92 LYS A O 1
ATOM 723 N N . TYR A 1 93 ? 2.669 -3.954 12.299 1.00 82.94 93 TYR A N 1
ATOM 724 C CA . TYR A 1 93 ? 3.404 -3.331 11.203 1.00 82.94 93 TYR A CA 1
ATOM 725 C C . TYR A 1 93 ? 3.801 -4.383 10.164 1.00 82.94 93 TYR A C 1
ATOM 727 O O . TYR A 1 93 ? 4.089 -5.528 10.528 1.00 82.94 93 TYR A O 1
ATOM 735 N N . TYR A 1 94 ? 3.846 -3.983 8.894 1.00 81.94 94 TYR A N 1
ATOM 736 C CA . TYR A 1 94 ? 4.350 -4.810 7.812 1.00 81.94 94 TYR A CA 1
ATOM 737 C C . TYR A 1 94 ? 5.368 -4.103 6.920 1.00 81.94 94 TYR A C 1
ATOM 739 O O . TYR A 1 94 ? 5.320 -2.889 6.720 1.00 81.94 94 TYR A O 1
ATOM 747 N N . ASP A 1 95 ? 6.258 -4.915 6.350 1.00 82.00 95 ASP A N 1
ATOM 748 C CA . ASP A 1 95 ? 7.326 -4.489 5.455 1.00 82.00 95 ASP A CA 1
ATOM 749 C C . ASP A 1 95 ? 7.506 -5.512 4.330 1.00 82.00 95 ASP A C 1
ATOM 751 O O . ASP A 1 95 ? 7.794 -6.688 4.572 1.00 82.00 95 ASP A O 1
ATOM 755 N N . VAL A 1 96 ? 7.308 -5.054 3.101 1.00 77.38 96 VAL A N 1
ATOM 756 C CA . VAL A 1 96 ? 7.518 -5.796 1.865 1.00 77.38 96 VAL A CA 1
ATOM 757 C C . VAL A 1 96 ? 8.662 -5.108 1.131 1.00 77.38 96 VAL A C 1
ATOM 759 O O . VAL A 1 96 ? 8.530 -3.989 0.637 1.00 77.38 96 VAL A O 1
ATOM 762 N N . ASN A 1 97 ? 9.811 -5.776 1.064 1.00 75.19 97 ASN A N 1
ATOM 763 C CA . ASN A 1 97 ? 11.044 -5.221 0.502 1.00 75.19 97 ASN A CA 1
ATOM 764 C C . ASN A 1 97 ? 11.495 -5.961 -0.766 1.00 75.19 97 ASN A C 1
ATOM 766 O O . ASN A 1 97 ? 10.926 -6.983 -1.152 1.00 75.19 97 ASN A O 1
ATOM 770 N N . THR A 1 98 ? 12.561 -5.481 -1.407 1.00 63.19 98 THR A N 1
ATOM 771 C CA . THR A 1 98 ? 13.126 -6.097 -2.625 1.00 63.19 98 THR A CA 1
ATOM 772 C C . THR A 1 98 ? 13.567 -7.549 -2.463 1.00 63.19 98 THR A C 1
ATOM 774 O O . THR A 1 98 ? 13.567 -8.286 -3.446 1.00 63.19 98 THR A O 1
ATOM 777 N N . GLY A 1 99 ? 13.885 -8.010 -1.249 1.00 68.88 99 GLY A N 1
ATOM 778 C CA . GLY A 1 99 ? 14.164 -9.424 -0.970 1.00 68.88 99 GLY A CA 1
ATOM 779 C C . GLY A 1 99 ? 12.950 -10.338 -1.185 1.00 68.88 99 GLY A C 1
ATOM 780 O O . GLY A 1 99 ? 13.090 -11.564 -1.234 1.00 68.88 99 GLY A O 1
ATOM 781 N N . SER A 1 100 ? 11.760 -9.753 -1.328 1.00 67.00 100 SER A N 1
ATOM 782 C CA . SER A 1 100 ? 10.527 -10.431 -1.719 1.00 67.00 100 SER A CA 1
ATOM 783 C C . SER A 1 100 ? 10.159 -10.239 -3.194 1.00 67.00 100 SER A C 1
ATOM 785 O O . SER A 1 100 ? 9.211 -10.864 -3.652 1.00 67.00 100 SER A O 1
ATOM 787 N N . ALA A 1 101 ? 10.901 -9.445 -3.974 1.00 68.38 101 ALA A N 1
ATOM 788 C CA . ALA A 1 101 ? 10.604 -9.213 -5.388 1.00 68.38 101 ALA A CA 1
ATOM 789 C C . ALA A 1 101 ? 10.546 -10.533 -6.179 1.00 68.38 101 ALA A C 1
ATOM 791 O O . ALA A 1 101 ? 11.443 -11.369 -6.067 1.00 68.38 101 ALA A O 1
ATOM 792 N N . GLY A 1 102 ? 9.488 -10.726 -6.971 1.00 70.44 102 GLY A N 1
ATOM 793 C CA . GLY A 1 102 ? 9.305 -11.931 -7.785 1.00 70.44 102 GLY A CA 1
ATOM 794 C C . GLY A 1 102 ? 8.915 -13.200 -7.015 1.00 70.44 102 GLY A C 1
ATOM 795 O O . GLY A 1 102 ? 8.853 -14.266 -7.621 1.00 70.44 102 GLY A O 1
ATOM 796 N N . LYS A 1 103 ? 8.621 -13.123 -5.707 1.00 73.69 103 LYS A N 1
ATOM 797 C CA . LYS A 1 103 ? 8.233 -14.291 -4.887 1.00 73.69 103 LYS A CA 1
ATOM 798 C C . LYS A 1 103 ? 6.739 -14.653 -4.942 1.00 73.69 103 LYS A C 1
ATOM 800 O O . LYS A 1 103 ? 6.254 -15.365 -4.068 1.00 73.69 103 LYS A O 1
ATOM 805 N N . GLY A 1 104 ? 6.013 -14.226 -5.975 1.00 81.38 104 GLY A N 1
ATOM 806 C CA . GLY A 1 104 ? 4.589 -14.535 -6.125 1.00 81.38 104 GLY A CA 1
ATOM 807 C C . GLY A 1 104 ? 3.738 -13.817 -5.076 1.00 81.38 104 GLY A C 1
ATOM 808 O O . GLY A 1 104 ? 3.711 -12.590 -5.056 1.00 81.38 104 GLY A O 1
ATOM 809 N N . SER A 1 105 ? 3.025 -14.566 -4.232 1.00 85.94 105 SER A N 1
ATOM 810 C CA . SER A 1 105 ? 2.170 -14.014 -3.175 1.00 85.94 105 SER A CA 1
ATOM 811 C C . SER A 1 105 ? 2.870 -13.998 -1.814 1.00 85.94 105 SER A C 1
ATOM 813 O O . SER A 1 105 ? 3.420 -15.012 -1.382 1.00 85.94 105 SER A O 1
ATOM 815 N N . LEU A 1 106 ? 2.764 -12.886 -1.093 1.00 86.75 106 LEU A N 1
ATOM 816 C CA . LEU A 1 106 ? 3.210 -12.734 0.286 1.00 86.75 106 LEU A CA 1
ATOM 817 C C . LEU A 1 106 ? 2.002 -12.501 1.191 1.00 86.75 106 LEU A C 1
ATOM 819 O O . LEU A 1 106 ? 1.176 -11.639 0.916 1.00 86.75 106 LEU A O 1
ATOM 823 N N . ARG A 1 107 ? 1.905 -13.251 2.290 1.00 87.75 107 ARG A N 1
ATOM 824 C CA . ARG A 1 107 ? 0.787 -13.148 3.232 1.00 87.75 107 ARG A CA 1
ATOM 825 C C . ARG A 1 107 ? 1.253 -12.714 4.607 1.00 87.75 107 ARG A C 1
ATOM 827 O O . ARG A 1 107 ? 2.200 -13.266 5.164 1.00 87.75 107 ARG A O 1
ATOM 834 N N . ILE A 1 108 ? 0.506 -11.785 5.183 1.00 87.69 108 ILE A N 1
ATOM 835 C CA . ILE A 1 108 ? 0.681 -11.298 6.544 1.00 87.69 108 ILE A CA 1
ATOM 836 C C . ILE A 1 108 ? -0.520 -11.761 7.351 1.00 87.69 108 ILE A C 1
ATOM 838 O O . ILE A 1 108 ? -1.623 -11.234 7.224 1.00 87.69 108 ILE A O 1
ATOM 842 N N . ALA A 1 109 ? -0.306 -12.805 8.150 1.00 88.44 109 ALA A N 1
ATOM 843 C CA . ALA A 1 109 ? -1.372 -13.445 8.908 1.00 88.44 109 ALA A CA 1
ATOM 844 C C . ALA A 1 109 ? -1.901 -12.530 10.019 1.00 88.44 109 ALA A C 1
ATOM 846 O O . ALA A 1 109 ? -1.118 -11.929 10.759 1.00 88.44 109 ALA A O 1
ATOM 847 N N . GLY A 1 110 ? -3.221 -12.475 10.161 1.00 86.25 110 GLY A N 1
ATOM 848 C CA . GLY A 1 110 ? -3.931 -11.912 11.304 1.00 86.25 110 GLY A CA 1
ATOM 849 C C . GLY A 1 110 ? -4.666 -13.002 12.082 1.00 86.25 110 GLY A C 1
ATOM 850 O O . GLY A 1 110 ? -4.305 -14.179 12.034 1.00 86.25 110 GLY A O 1
ATOM 851 N N . LYS A 1 111 ? -5.709 -12.609 12.807 1.00 86.88 111 LYS A N 1
ATOM 852 C CA . LYS A 1 111 ? -6.618 -13.517 13.509 1.00 86.88 111 LYS A CA 1
ATOM 853 C C . LYS A 1 111 ? -7.608 -14.123 12.519 1.00 86.88 111 LYS A C 1
ATOM 855 O O . LYS A 1 111 ? -8.111 -13.446 11.624 1.00 86.88 111 LYS A O 1
ATOM 860 N N . SER A 1 112 ? -7.892 -15.411 12.684 1.00 84.31 112 SER A N 1
ATOM 861 C CA . SER A 1 112 ? -8.865 -16.119 11.848 1.00 84.31 112 SER A CA 1
ATOM 862 C C . SER A 1 112 ? -10.263 -15.520 12.009 1.00 84.31 112 SER A C 1
ATOM 864 O O . SER A 1 112 ? -10.688 -15.270 13.132 1.00 84.31 112 SER A O 1
ATOM 866 N N . GLY A 1 113 ? -10.984 -15.331 10.901 1.00 82.56 113 GLY A N 1
ATOM 867 C CA . GLY A 1 113 ? -12.343 -14.771 10.896 1.00 82.56 113 GLY A CA 1
ATOM 868 C C . GLY A 1 113 ? -12.418 -13.241 10.936 1.00 82.56 113 GLY A C 1
ATOM 869 O O . GLY A 1 113 ? -13.516 -12.703 10.907 1.00 82.56 113 GLY A O 1
ATOM 870 N N . HIS A 1 114 ? -11.277 -12.548 10.965 1.00 86.25 114 HIS A N 1
ATOM 871 C CA . HIS A 1 114 ? -11.210 -11.087 10.916 1.00 86.25 114 HIS A CA 1
ATOM 872 C C . HIS A 1 114 ? -10.888 -10.583 9.501 1.00 86.25 114 HIS A C 1
ATOM 874 O O . HIS A 1 114 ? -10.231 -11.272 8.709 1.00 86.25 114 HIS A O 1
ATOM 880 N N . ARG A 1 115 ? -11.320 -9.358 9.198 1.00 87.31 115 ARG A N 1
ATOM 881 C CA . ARG A 1 115 ? -10.966 -8.601 7.992 1.00 87.31 115 ARG A CA 1
ATOM 882 C C . ARG A 1 115 ? -9.944 -7.527 8.324 1.00 87.31 115 ARG A C 1
ATOM 884 O O . ARG A 1 115 ? -10.010 -6.883 9.370 1.00 87.31 115 ARG A O 1
ATOM 891 N N . TYR A 1 116 ? -9.001 -7.328 7.411 1.00 89.12 116 TYR A N 1
ATOM 892 C CA . TYR A 1 116 ? -7.888 -6.414 7.615 1.00 89.12 116 TYR A CA 1
ATOM 893 C C . TYR A 1 116 ? -7.754 -5.428 6.461 1.00 89.12 116 TYR A C 1
ATOM 895 O O . TYR A 1 116 ? -7.824 -5.800 5.295 1.00 89.12 116 TYR A O 1
ATOM 903 N N . GLY A 1 117 ? -7.527 -4.168 6.818 1.00 88.50 117 GLY A N 1
ATOM 904 C CA . GLY A 1 117 ? -7.109 -3.107 5.913 1.00 88.50 117 GLY A CA 1
ATOM 905 C C . GLY A 1 117 ? -5.699 -2.636 6.252 1.00 88.50 117 GLY A C 1
ATOM 906 O O . GLY A 1 117 ? -5.072 -3.107 7.207 1.00 88.50 117 GLY A O 1
ATOM 907 N N . MET A 1 118 ? -5.198 -1.675 5.484 1.00 87.69 118 MET A N 1
ATOM 908 C CA . MET A 1 118 ? -3.861 -1.121 5.673 1.00 87.69 118 MET A CA 1
ATOM 909 C C . MET A 1 118 ? -3.831 0.403 5.682 1.00 87.69 118 MET A C 1
ATOM 911 O O . MET A 1 118 ? -4.507 1.049 4.887 1.00 87.69 118 MET A O 1
ATOM 915 N N . ILE A 1 119 ? -2.986 0.987 6.530 1.00 82.19 119 ILE A N 1
ATOM 916 C CA . ILE A 1 119 ? -2.524 2.372 6.377 1.00 82.19 119 ILE A CA 1
ATOM 917 C C . ILE A 1 119 ? -1.138 2.308 5.746 1.00 82.19 119 ILE A C 1
ATOM 919 O O . ILE A 1 119 ? -0.200 1.801 6.363 1.00 82.19 119 ILE A O 1
ATOM 923 N N . LYS A 1 120 ? -1.006 2.818 4.519 1.00 77.44 120 LYS A N 1
ATOM 924 C CA . LYS A 1 120 ? 0.280 2.856 3.813 1.00 77.44 120 LYS A CA 1
ATOM 925 C C . LYS A 1 120 ? 1.148 3.970 4.391 1.00 77.44 120 LYS A C 1
ATOM 927 O O . LYS A 1 120 ? 0.736 5.127 4.381 1.00 77.44 120 LYS A O 1
ATOM 932 N N . THR A 1 121 ? 2.343 3.632 4.868 1.00 70.75 121 THR A N 1
ATOM 933 C CA . THR A 1 121 ? 3.332 4.621 5.331 1.00 70.75 121 THR A CA 1
ATOM 934 C C . THR A 1 121 ? 4.302 4.979 4.216 1.00 70.75 121 THR A C 1
ATOM 936 O O . THR A 1 121 ? 4.653 6.146 4.053 1.00 70.75 121 THR A O 1
ATOM 939 N N . ARG A 1 122 ? 4.704 3.988 3.411 1.00 67.06 122 ARG A N 1
ATOM 940 C CA . ARG A 1 122 ? 5.512 4.165 2.201 1.00 67.06 122 ARG A CA 1
ATOM 941 C C . ARG A 1 122 ? 5.112 3.132 1.156 1.00 67.06 122 ARG A C 1
ATOM 943 O O . ARG A 1 122 ? 4.923 1.962 1.467 1.00 67.06 122 ARG A O 1
ATOM 950 N N . SER A 1 123 ? 5.012 3.561 -0.095 1.00 65.12 123 SER A N 1
ATOM 951 C CA . SER A 1 123 ? 4.766 2.680 -1.235 1.00 65.12 123 SER A CA 1
ATOM 952 C C . SER A 1 123 ? 5.633 3.163 -2.380 1.00 65.12 123 SER A C 1
ATOM 954 O O . SER A 1 123 ? 5.428 4.264 -2.886 1.00 65.12 123 SER A O 1
ATOM 956 N N . MET A 1 124 ? 6.610 2.355 -2.769 1.00 64.94 124 MET A N 1
ATOM 957 C CA . MET A 1 124 ? 7.475 2.643 -3.903 1.00 64.94 124 MET A CA 1
ATOM 958 C C . MET A 1 124 ? 7.588 1.369 -4.728 1.00 64.94 124 MET A C 1
ATOM 960 O O . MET A 1 124 ? 8.247 0.416 -4.339 1.00 64.94 124 MET A O 1
ATOM 964 N N . GLY A 1 125 ? 6.910 1.335 -5.873 1.00 73.69 125 GLY A N 1
ATOM 965 C CA . GLY A 1 125 ? 7.212 0.314 -6.872 1.00 73.69 125 GLY A CA 1
ATOM 966 C C . GLY A 1 125 ? 8.653 0.458 -7.373 1.00 73.69 125 GLY A C 1
ATOM 967 O O . GLY A 1 125 ? 9.306 1.481 -7.150 1.00 73.69 125 GLY A O 1
ATOM 968 N N . TYR A 1 126 ? 9.130 -0.560 -8.079 1.00 84.12 126 TYR A N 1
ATOM 969 C CA . TYR A 1 126 ? 10.384 -0.503 -8.825 1.00 84.12 126 TYR A CA 1
ATOM 970 C C . TYR A 1 126 ? 10.114 -0.316 -10.294 1.00 84.12 126 TYR A C 1
ATOM 972 O O . TYR A 1 126 ? 9.092 -0.771 -10.814 1.00 84.12 126 TYR A O 1
ATOM 980 N N . PHE A 1 127 ? 11.112 0.241 -10.964 1.00 89.69 127 PHE A N 1
ATOM 981 C CA . PHE A 1 127 ? 11.287 0.002 -12.379 1.00 89.69 127 PHE A CA 1
ATOM 982 C C . PHE A 1 127 ? 12.379 -1.034 -12.598 1.00 89.69 127 PHE A C 1
ATOM 984 O O . PHE A 1 127 ? 13.447 -0.985 -11.988 1.00 89.69 127 PHE A O 1
ATOM 991 N N . HIS A 1 128 ? 12.090 -1.987 -13.470 1.00 91.44 128 HIS A N 1
ATOM 992 C CA . HIS A 1 128 ? 13.051 -2.951 -13.973 1.00 91.44 128 HIS A CA 1
ATOM 993 C C . HIS A 1 128 ? 13.294 -2.644 -15.441 1.00 91.44 128 HIS A C 1
ATOM 995 O O . HIS A 1 128 ? 12.388 -2.749 -16.271 1.00 91.44 128 HIS A O 1
ATOM 1001 N N . ASN A 1 129 ? 14.527 -2.254 -15.738 1.00 93.19 129 ASN A N 1
ATOM 1002 C CA . ASN A 1 129 ? 14.977 -1.922 -17.075 1.00 93.19 129 ASN A CA 1
ATOM 1003 C C . ASN A 1 129 ? 15.681 -3.153 -17.658 1.00 93.19 129 ASN A C 1
ATOM 1005 O O . ASN A 1 129 ? 16.640 -3.676 -17.089 1.00 93.19 129 ASN A O 1
ATOM 1009 N N . THR A 1 130 ? 15.179 -3.647 -18.785 1.00 93.94 130 THR A N 1
ATOM 1010 C CA . THR A 1 130 ? 15.670 -4.856 -19.461 1.00 93.94 130 THR A CA 1
ATOM 1011 C C . THR A 1 130 ? 15.991 -4.552 -20.916 1.00 93.94 130 THR A C 1
ATOM 1013 O O . THR A 1 130 ? 15.550 -3.540 -21.451 1.00 93.94 130 THR A O 1
ATOM 1016 N N . ASN A 1 131 ? 16.740 -5.435 -21.584 1.00 93.88 131 ASN A N 1
ATOM 1017 C CA . ASN A 1 131 ? 17.182 -5.222 -22.970 1.00 93.88 131 ASN A CA 1
ATOM 1018 C C . ASN A 1 131 ? 17.893 -3.873 -23.175 1.00 93.88 131 ASN A C 1
ATOM 1020 O O . ASN A 1 131 ? 17.722 -3.249 -24.215 1.00 93.88 131 ASN A O 1
ATOM 1024 N N . ILE A 1 132 ? 18.671 -3.446 -22.178 1.00 95.38 132 ILE A N 1
ATOM 1025 C CA . ILE A 1 132 ? 19.419 -2.190 -22.205 1.00 95.38 132 ILE A CA 1
ATOM 1026 C C . ILE A 1 132 ? 20.475 -2.268 -23.306 1.00 95.38 132 ILE A C 1
ATOM 1028 O O . ILE A 1 132 ? 21.306 -3.180 -23.314 1.00 95.38 132 ILE A O 1
ATOM 1032 N N . ARG A 1 133 ? 20.423 -1.325 -24.242 1.00 94.94 133 ARG A N 1
ATOM 1033 C CA . ARG A 1 133 ? 21.353 -1.186 -25.365 1.00 94.94 133 ARG A CA 1
ATOM 1034 C C . ARG A 1 133 ? 21.684 0.286 -25.538 1.00 94.94 133 ARG A C 1
ATOM 1036 O O . ARG A 1 133 ? 20.848 1.130 -25.227 1.00 94.94 133 ARG A O 1
ATOM 1043 N N . SER A 1 134 ? 22.859 0.573 -26.080 1.00 95.44 134 SER A N 1
ATOM 1044 C CA . SER A 1 134 ? 23.183 1.910 -26.556 1.00 95.44 134 SER A CA 1
ATOM 1045 C C . SER A 1 134 ? 23.422 1.935 -28.058 1.00 95.44 134 SER A C 1
ATOM 1047 O O . SER A 1 134 ? 23.757 0.916 -28.673 1.00 95.44 134 SER A O 1
ATOM 1049 N N . TYR A 1 135 ? 23.207 3.105 -28.648 1.00 94.69 135 TYR A N 1
ATOM 1050 C CA . TYR A 1 135 ? 23.577 3.429 -30.018 1.00 94.69 135 TYR A CA 1
ATOM 1051 C C . TYR A 1 135 ? 24.057 4.883 -30.092 1.00 94.69 135 TYR A C 1
ATOM 1053 O O . TYR A 1 135 ? 23.815 5.666 -29.179 1.00 94.69 135 TYR A O 1
ATOM 1061 N N . ILE A 1 136 ? 24.767 5.233 -31.166 1.00 95.69 136 ILE A N 1
ATOM 1062 C CA . ILE A 1 136 ? 25.144 6.623 -31.442 1.00 95.69 136 ILE A CA 1
ATOM 1063 C C . ILE A 1 136 ? 24.075 7.229 -32.341 1.00 95.69 136 ILE A C 1
ATOM 1065 O O . ILE A 1 136 ? 23.834 6.706 -33.433 1.00 95.69 136 ILE A O 1
ATOM 1069 N N . ASP A 1 137 ? 23.435 8.301 -31.883 1.00 90.88 137 ASP A N 1
ATOM 1070 C CA . ASP A 1 137 ? 22.470 9.049 -32.682 1.00 90.88 137 ASP A CA 1
ATOM 1071 C C . ASP A 1 137 ? 23.184 9.656 -33.907 1.00 90.88 137 ASP A C 1
ATOM 1073 O O . ASP A 1 137 ? 24.192 10.344 -33.744 1.00 90.88 137 ASP A O 1
ATOM 1077 N N . PRO A 1 138 ? 22.731 9.390 -35.143 1.00 90.81 138 PRO A N 1
ATOM 1078 C CA . PRO A 1 138 ? 23.414 9.875 -36.341 1.00 90.81 138 PRO A CA 1
ATOM 1079 C C . PRO A 1 138 ? 23.290 11.393 -36.549 1.00 90.81 138 PRO A C 1
ATOM 1081 O O . PRO A 1 138 ? 24.117 11.970 -37.259 1.00 90.81 138 PRO A O 1
ATOM 1084 N N . ASP A 1 139 ? 22.283 12.032 -35.951 1.00 92.75 139 ASP A N 1
ATOM 1085 C CA . ASP A 1 139 ? 22.021 13.463 -36.077 1.00 92.75 139 ASP A CA 1
ATOM 1086 C C . ASP A 1 139 ? 22.786 14.262 -35.013 1.00 92.75 139 ASP A C 1
ATOM 1088 O O . ASP A 1 139 ? 23.323 15.331 -35.318 1.00 92.75 139 ASP A O 1
ATOM 1092 N N . THR A 1 140 ? 22.882 13.746 -33.780 1.00 90.19 140 THR A N 1
ATOM 1093 C CA . THR A 1 140 ? 23.569 14.447 -32.674 1.00 90.19 140 THR A CA 1
ATOM 1094 C C . THR A 1 140 ? 24.969 13.920 -32.360 1.00 90.19 140 THR A C 1
ATOM 1096 O O . THR A 1 140 ? 25.753 14.635 -31.743 1.00 90.19 140 THR A O 1
ATOM 1099 N N . TRP A 1 141 ? 25.317 12.716 -32.826 1.00 89.44 141 TRP A N 1
ATOM 1100 C CA . TRP A 1 141 ? 26.551 11.981 -32.494 1.00 89.44 141 TRP A CA 1
ATOM 1101 C C . TRP A 1 141 ? 26.717 11.649 -31.005 1.00 89.44 141 TRP A C 1
ATOM 1103 O O . TRP A 1 141 ? 27.808 11.263 -30.576 1.00 89.44 141 TRP A O 1
ATOM 1113 N N . ASP A 1 142 ? 25.639 11.746 -30.229 1.00 92.00 142 ASP A N 1
ATOM 1114 C CA . ASP A 1 142 ? 25.628 11.397 -28.813 1.00 92.00 142 ASP A CA 1
ATOM 1115 C C . ASP A 1 142 ? 25.248 9.929 -28.597 1.00 92.00 142 ASP A C 1
ATOM 1117 O O . ASP A 1 142 ? 24.531 9.321 -29.395 1.00 92.00 142 ASP A O 1
ATOM 1121 N N . GLU A 1 143 ? 25.711 9.357 -27.483 1.00 93.50 143 GLU A N 1
ATOM 1122 C CA . GLU A 1 143 ? 25.250 8.043 -27.042 1.00 93.50 143 GLU A CA 1
ATOM 1123 C C . GLU A 1 143 ? 23.824 8.143 -26.488 1.00 93.50 143 GLU A C 1
ATOM 1125 O O . GLU A 1 143 ? 23.531 8.926 -25.582 1.00 93.50 143 GLU A O 1
ATOM 1130 N N . VAL A 1 144 ? 22.950 7.303 -27.026 1.00 94.50 144 VAL A N 1
ATOM 1131 C CA . VAL A 1 144 ? 21.551 7.165 -26.635 1.00 94.50 144 VAL A CA 1
ATOM 1132 C C . VAL A 1 144 ? 21.333 5.765 -26.085 1.00 94.50 144 VAL A C 1
ATOM 1134 O O . VAL A 1 144 ? 21.896 4.794 -26.597 1.00 94.50 144 VAL A O 1
ATOM 1137 N N . TRP A 1 145 ? 20.513 5.652 -25.040 1.00 96.25 145 TRP A N 1
ATOM 1138 C CA . TRP A 1 145 ? 20.161 4.372 -24.434 1.00 96.25 145 TRP A CA 1
ATOM 1139 C C . TRP A 1 145 ? 18.711 4.012 -24.722 1.00 96.25 145 TRP A C 1
ATOM 1141 O O . TRP A 1 145 ? 17.802 4.785 -24.430 1.00 96.25 145 TRP A O 1
ATOM 1151 N N . THR A 1 146 ? 18.512 2.785 -25.197 1.00 95.81 146 THR A N 1
ATOM 1152 C CA . THR A 1 146 ? 17.197 2.170 -25.384 1.00 95.81 146 THR A CA 1
ATOM 1153 C C . THR A 1 146 ? 17.032 0.968 -24.462 1.00 95.81 146 THR A C 1
ATOM 1155 O O . THR A 1 146 ? 17.963 0.178 -24.254 1.00 95.81 146 THR A O 1
ATOM 1158 N N . PHE A 1 147 ? 15.858 0.835 -23.853 1.00 96.19 147 PHE A N 1
ATOM 1159 C CA . PHE A 1 147 ? 15.550 -0.253 -22.931 1.00 96.19 147 PHE A CA 1
ATOM 1160 C C . PHE A 1 147 ? 14.045 -0.463 -22.782 1.00 96.19 147 PHE A C 1
ATOM 1162 O O . PHE A 1 147 ? 13.228 0.424 -22.991 1.00 96.19 147 PHE A O 1
ATOM 1169 N N . LYS A 1 148 ? 13.659 -1.665 -22.360 1.00 96.81 148 LYS A N 1
ATOM 1170 C CA . LYS A 1 148 ? 12.281 -1.987 -21.983 1.00 96.81 148 LYS A CA 1
ATOM 1171 C C . LYS A 1 148 ? 12.094 -1.771 -20.495 1.00 96.81 148 LYS A C 1
ATOM 1173 O O . LYS A 1 148 ? 12.799 -2.397 -19.698 1.00 96.81 148 LYS A O 1
ATOM 1178 N N . ARG A 1 149 ? 11.113 -0.956 -20.121 1.00 94.56 149 ARG A N 1
ATOM 1179 C CA . ARG A 1 149 ? 10.797 -0.656 -18.727 1.00 94.56 149 ARG A CA 1
ATOM 1180 C C . ARG A 1 149 ? 9.565 -1.424 -18.260 1.00 94.56 149 ARG A C 1
ATOM 1182 O O . ARG A 1 149 ? 8.525 -1.443 -18.918 1.00 94.56 149 ARG A O 1
ATOM 1189 N N . TYR A 1 150 ? 9.687 -2.038 -17.090 1.00 93.38 150 TYR A N 1
ATOM 1190 C CA . TYR A 1 150 ? 8.609 -2.737 -16.398 1.00 93.38 150 TYR A CA 1
ATOM 1191 C C . TYR A 1 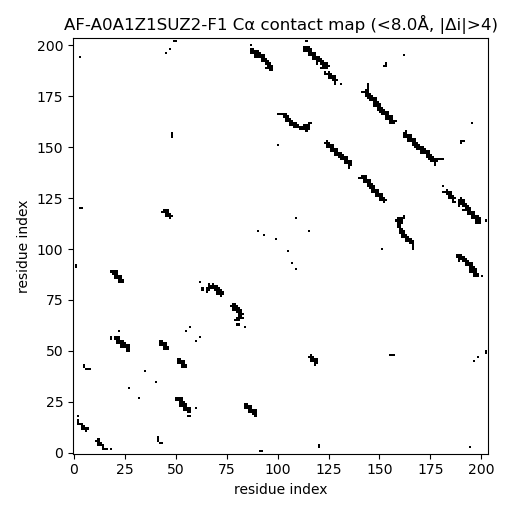150 ? 8.407 -2.145 -15.006 1.00 93.38 150 TYR A C 1
ATOM 1193 O O . TYR A 1 150 ? 9.382 -1.800 -14.344 1.00 93.38 150 TYR A O 1
ATOM 1201 N N . SER A 1 151 ? 7.163 -2.069 -14.538 1.00 90.19 151 SER A N 1
ATOM 1202 C CA . SER A 1 151 ? 6.842 -1.788 -13.141 1.00 90.19 151 SER A CA 1
ATOM 1203 C C . SER A 1 151 ? 6.813 -3.087 -12.343 1.00 90.19 151 SER A C 1
ATOM 1205 O O . SER A 1 151 ? 6.087 -4.015 -12.704 1.00 90.19 151 SER A O 1
ATOM 1207 N N . GLU A 1 152 ? 7.572 -3.147 -11.249 1.00 87.50 152 GLU A N 1
ATOM 1208 C CA . GLU A 1 152 ? 7.438 -4.188 -10.230 1.00 87.50 152 GLU A CA 1
ATOM 1209 C C . GLU A 1 152 ? 6.756 -3.605 -8.991 1.00 87.50 152 GLU A C 1
ATOM 1211 O O . GLU A 1 152 ? 7.243 -2.641 -8.395 1.00 87.50 152 GLU A O 1
ATOM 1216 N N . ARG A 1 153 ? 5.646 -4.200 -8.562 1.00 85.56 153 ARG A N 1
ATOM 1217 C CA . ARG A 1 153 ? 4.936 -3.779 -7.347 1.00 85.56 153 ARG A CA 1
ATOM 1218 C C . ARG A 1 153 ? 4.205 -4.944 -6.707 1.00 85.56 153 ARG A C 1
ATOM 1220 O O . ARG A 1 153 ? 3.962 -5.955 -7.354 1.00 85.56 153 ARG A O 1
ATOM 1227 N N . TYR A 1 154 ? 3.820 -4.777 -5.453 1.00 84.38 154 TYR A N 1
ATOM 1228 C CA . TYR A 1 154 ? 2.865 -5.659 -4.799 1.00 84.38 154 TYR A CA 1
ATOM 1229 C C . TYR A 1 154 ? 1.493 -4.987 -4.762 1.00 84.38 154 TYR A C 1
ATOM 1231 O O . TYR A 1 154 ? 1.394 -3.770 -4.606 1.00 84.38 154 TYR A O 1
ATOM 1239 N N . VAL A 1 155 ? 0.439 -5.774 -4.965 1.00 83.50 155 VAL A N 1
ATOM 1240 C CA . VAL A 1 155 ? -0.949 -5.314 -4.859 1.00 83.50 155 VAL A CA 1
ATOM 1241 C C . VAL A 1 155 ? -1.691 -6.159 -3.842 1.00 83.50 155 VAL A C 1
ATOM 1243 O O . VAL A 1 155 ? -1.526 -7.376 -3.809 1.00 83.50 155 VAL A O 1
ATOM 1246 N N . LEU A 1 156 ? -2.503 -5.513 -3.011 1.00 82.00 156 LEU A N 1
ATOM 1247 C CA . LEU A 1 156 ? -3.368 -6.214 -2.070 1.00 82.00 156 LEU A CA 1
ATOM 1248 C C . LEU A 1 156 ? -4.428 -7.017 -2.840 1.00 82.00 156 LEU A C 1
ATOM 1250 O O . LEU A 1 156 ? -5.018 -6.503 -3.792 1.00 82.00 156 LEU A O 1
ATOM 1254 N N . VAL A 1 157 ? -4.681 -8.248 -2.405 1.00 84.75 157 VAL A N 1
ATOM 1255 C CA . VAL A 1 157 ? -5.774 -9.101 -2.890 1.00 84.75 157 VAL A CA 1
ATOM 1256 C C . VAL A 1 157 ? -6.725 -9.473 -1.757 1.00 84.75 157 VAL A C 1
ATOM 1258 O O . VAL A 1 157 ? -6.363 -9.378 -0.583 1.00 84.75 157 VAL A O 1
ATOM 1261 N N . ASP A 1 158 ? -7.948 -9.871 -2.120 1.00 75.50 158 ASP A N 1
ATOM 1262 C CA . ASP A 1 158 ? -8.969 -10.273 -1.150 1.00 75.50 158 ASP A CA 1
ATOM 1263 C C . ASP A 1 158 ? -8.503 -11.460 -0.320 1.00 75.50 158 ASP A C 1
ATOM 1265 O O . ASP A 1 158 ? -8.069 -12.486 -0.847 1.00 75.50 158 ASP A O 1
ATOM 1269 N N . ASP A 1 159 ? -8.592 -11.295 0.994 1.00 72.38 159 ASP A N 1
ATOM 1270 C CA . ASP A 1 159 ? -8.185 -12.297 1.952 1.00 72.38 159 ASP A CA 1
ATOM 1271 C C . ASP A 1 159 ? -8.982 -12.169 3.256 1.00 72.38 159 ASP A C 1
ATOM 1273 O O . ASP A 1 159 ? -9.367 -11.083 3.703 1.00 72.38 159 ASP A O 1
ATOM 1277 N N . VAL A 1 160 ? -9.230 -13.316 3.882 1.00 79.56 160 VAL A N 1
ATOM 1278 C CA . VAL A 1 160 ? -9.832 -13.426 5.212 1.00 79.56 160 VAL A CA 1
ATOM 1279 C C . VAL A 1 160 ? -8.742 -13.863 6.177 1.00 79.56 160 VAL A C 1
ATOM 1281 O O . VAL A 1 160 ? -8.021 -14.830 5.934 1.00 79.56 160 VAL A O 1
ATOM 1284 N N . GLY A 1 161 ? -8.628 -13.171 7.308 1.00 83.56 161 GLY A N 1
ATOM 1285 C CA . GLY A 1 161 ? -7.638 -13.483 8.334 1.00 83.56 161 GLY A CA 1
ATOM 1286 C C . GLY A 1 161 ? -6.213 -13.055 7.982 1.00 83.56 161 GLY A C 1
ATOM 1287 O O . GLY A 1 161 ? -5.255 -13.621 8.514 1.00 83.56 161 GLY A O 1
ATOM 1288 N N . GLY A 1 162 ? -6.035 -12.092 7.076 1.00 88.50 162 GLY A N 1
ATOM 1289 C CA . GLY A 1 162 ? -4.723 -11.543 6.744 1.00 88.50 162 GLY A CA 1
ATOM 1290 C C . GLY A 1 162 ? -4.758 -10.403 5.733 1.00 88.50 162 GLY A C 1
ATOM 1291 O O . GLY A 1 162 ? -5.818 -10.035 5.236 1.00 88.50 162 GLY A O 1
ATOM 1292 N N . LEU A 1 163 ? -3.573 -9.862 5.447 1.00 88.44 163 LEU A N 1
ATOM 1293 C CA . LEU A 1 163 ? -3.304 -9.070 4.248 1.00 88.44 163 LEU A CA 1
ATOM 1294 C C . LEU A 1 163 ? -2.472 -9.936 3.302 1.00 88.44 163 LEU A C 1
ATOM 1296 O O . LEU A 1 163 ? -1.346 -10.309 3.648 1.00 88.44 163 LEU A O 1
ATOM 1300 N N . THR A 1 164 ? -3.011 -10.263 2.132 1.00 89.00 164 THR A N 1
ATOM 1301 C CA . THR A 1 164 ? -2.264 -10.970 1.087 1.00 89.00 164 THR A CA 1
ATOM 1302 C C . THR A 1 164 ? -1.907 -10.001 -0.030 1.00 89.00 164 THR A C 1
ATOM 1304 O O . THR A 1 164 ? -2.748 -9.257 -0.524 1.00 89.00 164 THR A O 1
ATOM 1307 N N . PHE A 1 165 ? -0.639 -10.014 -0.419 1.00 87.38 165 PHE A N 1
ATOM 1308 C CA . PHE A 1 165 ? -0.063 -9.172 -1.449 1.00 87.38 165 PHE A CA 1
ATOM 1309 C C . PHE A 1 165 ? 0.417 -10.044 -2.603 1.00 87.38 165 PHE A C 1
ATOM 1311 O O . PHE A 1 165 ? 1.190 -10.978 -2.397 1.00 87.38 165 PHE A O 1
ATOM 1318 N N . GLU A 1 166 ? 0.018 -9.721 -3.824 1.00 88.69 166 GLU A N 1
ATOM 1319 C CA . GLU A 1 166 ? 0.486 -10.392 -5.032 1.00 88.69 166 GLU A CA 1
ATOM 1320 C C . GLU A 1 166 ? 1.468 -9.526 -5.803 1.00 88.69 166 GLU A C 1
ATOM 1322 O O . GLU A 1 166 ? 1.230 -8.341 -6.045 1.00 88.69 166 GLU A O 1
ATOM 1327 N N . TYR A 1 167 ? 2.560 -10.144 -6.234 1.00 88.31 167 TYR A N 1
ATOM 1328 C CA . TYR A 1 167 ? 3.522 -9.514 -7.115 1.00 88.31 167 TYR A CA 1
ATOM 1329 C C . TYR A 1 167 ? 2.905 -9.242 -8.494 1.00 88.31 167 TYR A C 1
ATOM 1331 O O . TYR A 1 167 ? 2.380 -10.140 -9.156 1.00 88.31 167 TYR A O 1
ATOM 1339 N N . ARG A 1 168 ? 3.011 -7.996 -8.952 1.00 88.62 168 ARG A N 1
ATOM 1340 C CA . ARG A 1 168 ? 2.621 -7.537 -10.285 1.00 88.62 168 ARG A CA 1
ATOM 1341 C C . ARG A 1 168 ? 3.853 -7.058 -11.032 1.00 88.62 168 ARG A C 1
ATOM 1343 O O . ARG A 1 168 ? 4.654 -6.283 -10.506 1.00 88.62 168 ARG A O 1
ATOM 1350 N N . TYR A 1 169 ? 3.965 -7.530 -12.267 1.00 90.38 169 TYR A N 1
ATOM 1351 C CA . TYR A 1 169 ? 5.028 -7.187 -13.197 1.00 90.38 169 TYR A CA 1
ATOM 1352 C C . TYR A 1 169 ? 4.402 -6.729 -14.505 1.00 90.38 169 TYR A C 1
ATOM 1354 O O . TYR A 1 169 ? 3.846 -7.534 -15.250 1.00 90.38 169 TYR A O 1
ATOM 1362 N N . GLU A 1 170 ? 4.433 -5.425 -14.743 1.00 92.06 170 GLU A N 1
ATOM 1363 C CA . GLU A 1 170 ? 3.690 -4.789 -15.829 1.00 92.06 170 GLU A CA 1
ATOM 1364 C C . GLU A 1 170 ? 4.661 -4.110 -16.786 1.00 92.06 170 GLU A C 1
ATOM 1366 O O . GLU A 1 170 ? 5.510 -3.331 -16.363 1.00 92.06 170 GLU A O 1
ATOM 1371 N N . PHE A 1 171 ? 4.550 -4.401 -18.081 1.00 94.25 171 PHE A N 1
ATOM 1372 C CA . PHE A 1 171 ? 5.324 -3.692 -19.095 1.00 94.25 171 PHE A CA 1
ATOM 1373 C C . PHE A 1 171 ? 4.789 -2.266 -19.244 1.00 94.25 171 PHE A C 1
ATOM 1375 O O . PHE A 1 171 ? 3.593 -2.089 -19.467 1.00 94.25 171 PHE A O 1
ATOM 1382 N N . LEU A 1 172 ? 5.665 -1.270 -19.120 1.00 93.62 172 LEU A N 1
ATOM 1383 C CA . LEU A 1 172 ? 5.296 0.141 -19.250 1.00 93.62 172 LEU A CA 1
ATOM 1384 C C . LEU A 1 172 ? 5.555 0.675 -20.653 1.00 93.62 172 LEU A C 1
ATOM 1386 O O . LEU A 1 172 ? 4.778 1.484 -21.151 1.00 93.62 172 LEU A O 1
ATOM 1390 N N . GLY A 1 173 ? 6.625 0.212 -21.293 1.00 94.44 173 GLY A N 1
ATOM 1391 C CA . GLY A 1 173 ? 6.993 0.682 -22.615 1.00 94.44 173 GLY A CA 1
ATOM 1392 C C . GLY A 1 173 ? 8.468 0.502 -22.921 1.00 94.44 173 GLY A C 1
ATOM 1393 O O . GLY A 1 173 ? 9.261 0.022 -22.103 1.00 94.44 173 GLY A O 1
ATOM 1394 N N . GLU A 1 174 ? 8.802 0.870 -24.147 1.00 95.31 174 GLU A N 1
ATOM 1395 C CA . GLU A 1 174 ? 10.176 1.076 -24.570 1.00 95.31 174 GLU A CA 1
ATOM 1396 C C . GLU A 1 174 ? 10.552 2.525 -24.276 1.00 95.31 174 GLU A C 1
ATOM 1398 O O . GLU A 1 174 ? 9.788 3.444 -24.565 1.00 95.31 174 GLU A O 1
ATOM 1403 N N . GLU A 1 175 ? 11.699 2.695 -23.643 1.00 94.19 175 GLU A N 1
ATOM 1404 C CA . GLU A 1 175 ? 12.294 3.978 -23.312 1.00 94.19 175 GLU A CA 1
ATOM 1405 C C . GLU A 1 175 ? 13.479 4.190 -24.244 1.00 94.19 175 GLU A C 1
ATOM 1407 O O . GLU A 1 175 ? 14.238 3.252 -24.508 1.00 94.19 175 GLU A O 1
ATOM 1412 N N . ASP A 1 176 ? 13.626 5.419 -24.721 1.00 92.44 176 ASP A N 1
ATOM 1413 C CA . ASP A 1 176 ? 14.681 5.830 -25.636 1.00 92.44 176 ASP A CA 1
ATOM 1414 C C . ASP A 1 176 ? 15.066 7.277 -25.320 1.00 92.44 176 ASP A C 1
ATOM 1416 O O . ASP A 1 176 ? 14.202 8.161 -25.281 1.00 92.44 176 ASP A O 1
ATOM 1420 N N . GLY A 1 177 ? 16.339 7.525 -25.016 1.00 89.62 177 GLY A N 1
ATOM 1421 C CA . GLY A 1 177 ? 16.774 8.884 -24.728 1.00 89.62 177 GLY A CA 1
ATOM 1422 C C . GLY A 1 177 ? 18.242 9.063 -24.362 1.00 89.62 177 GLY A C 1
ATOM 1423 O O . GLY A 1 177 ? 18.961 8.128 -24.001 1.00 89.62 177 GLY A O 1
ATOM 1424 N N . TRP A 1 178 ? 18.665 10.327 -24.435 1.00 89.88 178 TRP A N 1
ATOM 1425 C CA . TRP A 1 178 ? 19.984 10.819 -24.031 1.00 89.88 178 TRP A CA 1
ATOM 1426 C C . TRP A 1 178 ? 20.118 10.831 -22.505 1.00 89.88 178 TRP A C 1
ATOM 1428 O O . TRP A 1 178 ? 20.037 11.871 -21.847 1.00 89.88 178 TRP A O 1
ATOM 1438 N N . ILE A 1 179 ? 20.272 9.647 -21.927 1.00 87.81 179 ILE A N 1
ATOM 1439 C CA . ILE A 1 179 ? 20.450 9.445 -20.490 1.00 87.81 179 ILE A CA 1
ATOM 1440 C C . ILE A 1 179 ? 21.771 8.728 -20.212 1.00 87.81 179 ILE A C 1
ATOM 1442 O O . ILE A 1 179 ? 22.356 8.109 -21.092 1.00 87.81 179 ILE A O 1
ATOM 1446 N N . SER A 1 180 ? 22.242 8.768 -18.967 1.00 89.38 180 SER A N 1
ATOM 1447 C CA . SER A 1 180 ? 23.295 7.847 -18.527 1.00 89.38 180 SER A CA 1
ATOM 1448 C C . SER A 1 180 ? 22.794 6.401 -18.575 1.00 89.38 180 SER A C 1
ATOM 1450 O O . SER A 1 180 ? 21.594 6.174 -18.415 1.00 89.38 180 SER A O 1
ATOM 1452 N N . MET A 1 181 ? 23.714 5.433 -18.708 1.00 91.62 181 MET A N 1
ATOM 1453 C CA . MET A 1 181 ? 23.396 3.998 -18.691 1.00 91.62 181 MET A CA 1
ATOM 1454 C C . MET A 1 181 ? 22.356 3.680 -17.599 1.00 91.62 181 MET A C 1
ATOM 1456 O O . MET A 1 181 ? 22.654 3.853 -16.409 1.00 91.62 181 MET A O 1
ATOM 1460 N N . PRO A 1 182 ? 21.145 3.224 -17.972 1.00 90.69 182 PRO A N 1
ATOM 1461 C CA . PRO A 1 182 ? 20.095 2.990 -16.999 1.00 90.69 182 PRO A CA 1
ATOM 1462 C C . PRO A 1 182 ? 20.489 1.816 -16.092 1.00 90.69 182 PRO A C 1
ATOM 1464 O O . PRO A 1 182 ? 21.034 0.813 -16.567 1.00 90.69 182 PRO A O 1
ATOM 1467 N N . PRO A 1 183 ? 20.215 1.890 -14.77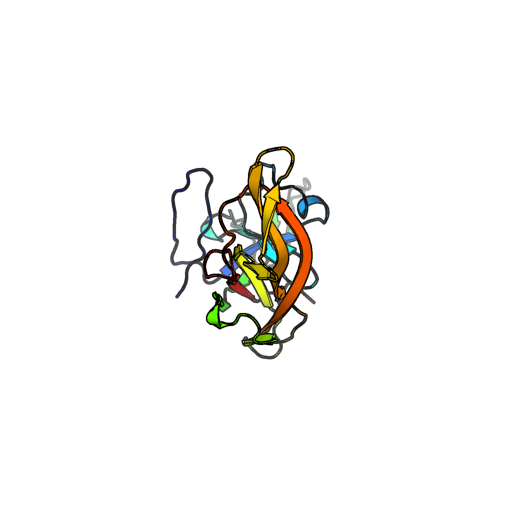9 1.00 90.94 183 PRO A N 1
ATOM 1468 C CA . PRO A 1 183 ? 20.425 0.750 -13.901 1.00 90.94 183 PRO A CA 1
ATOM 1469 C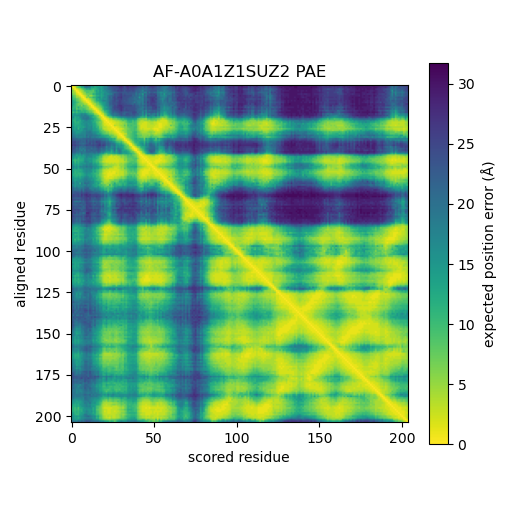 C . PRO A 1 183 ? 19.447 -0.369 -14.272 1.00 90.94 183 PRO A C 1
ATOM 1471 O O . PRO A 1 183 ? 18.336 -0.104 -14.731 1.00 90.94 183 PRO A O 1
ATOM 1474 N N . SER A 1 184 ? 19.812 -1.627 -14.016 1.00 90.06 184 SER A N 1
ATOM 1475 C CA . SER A 1 184 ? 18.898 -2.759 -14.237 1.00 90.06 184 SER A CA 1
ATOM 1476 C C . SER A 1 184 ? 17.632 -2.656 -13.383 1.00 90.06 184 SER A C 1
ATOM 1478 O O . SER A 1 184 ? 16.550 -3.029 -13.825 1.00 90.06 184 SER A O 1
ATOM 1480 N N . ARG A 1 185 ? 17.738 -2.106 -12.169 1.00 88.19 185 ARG A N 1
ATOM 1481 C CA . ARG A 1 185 ? 16.601 -1.809 -11.296 1.00 88.19 185 ARG A CA 1
ATOM 1482 C C . ARG A 1 185 ? 16.737 -0.434 -10.666 1.00 88.19 185 ARG A C 1
ATOM 1484 O O . ARG A 1 185 ? 17.814 -0.055 -10.216 1.00 88.19 185 ARG A O 1
ATOM 1491 N N . GLU A 1 186 ? 15.619 0.268 -10.584 1.00 85.75 186 GLU A N 1
ATOM 1492 C CA . GLU A 1 186 ? 15.508 1.614 -10.037 1.00 85.75 186 GLU A CA 1
ATOM 1493 C C . GLU A 1 186 ? 14.418 1.645 -8.956 1.00 85.75 186 GLU A C 1
ATOM 1495 O O . GLU A 1 186 ? 13.301 1.177 -9.179 1.00 85.75 186 GLU A O 1
ATOM 1500 N N . GLY A 1 187 ? 14.756 2.156 -7.767 1.00 78.06 187 GLY A N 1
ATOM 1501 C CA . GLY A 1 187 ? 13.849 2.281 -6.620 1.00 78.06 187 GLY A CA 1
ATOM 1502 C C . GLY A 1 187 ? 14.578 2.224 -5.269 1.00 78.06 187 GLY A C 1
ATOM 1503 O O . GLY A 1 187 ? 15.784 2.003 -5.203 1.00 78.06 187 GLY A O 1
ATOM 1504 N N . SER A 1 188 ? 13.855 2.400 -4.160 1.00 68.19 188 SER A N 1
ATOM 1505 C CA . SER A 1 188 ? 14.424 2.658 -2.817 1.00 68.19 188 SER A CA 1
ATOM 1506 C C . SER A 1 188 ? 14.744 1.424 -1.954 1.00 68.19 188 SER A C 1
ATOM 1508 O O . SER A 1 188 ? 14.981 1.557 -0.758 1.00 68.19 188 SER A O 1
ATOM 1510 N N . GLY A 1 189 ? 14.715 0.207 -2.498 1.00 67.69 189 GLY A N 1
ATOM 1511 C CA . GLY A 1 189 ? 14.788 -1.044 -1.701 1.00 67.69 189 GLY A CA 1
ATOM 1512 C C . GLY A 1 189 ? 13.513 -1.488 -0.922 1.00 67.69 189 GLY A C 1
ATOM 1513 O O . GLY A 1 189 ? 13.408 -2.664 -0.572 1.00 67.69 189 GLY A O 1
ATOM 1514 N N . LEU A 1 190 ? 12.514 -0.609 -0.739 1.00 69.69 190 LEU A N 1
ATOM 1515 C CA . LEU A 1 190 ? 11.173 -0.902 -0.205 1.00 69.69 190 LEU A CA 1
ATOM 1516 C C . LEU A 1 190 ? 10.069 -0.977 -1.286 1.00 69.69 190 LEU A C 1
ATOM 1518 O O . LEU A 1 190 ? 9.896 -0.012 -2.023 1.00 69.69 190 LEU A O 1
ATOM 1522 N N . MET A 1 191 ? 9.281 -2.065 -1.327 1.00 78.06 191 MET A N 1
ATOM 1523 C CA . MET A 1 191 ? 8.110 -2.207 -2.218 1.00 78.06 191 MET A CA 1
ATOM 1524 C C . MET A 1 191 ? 6.843 -1.630 -1.578 1.00 78.06 191 MET A C 1
ATOM 1526 O O . MET A 1 191 ? 6.179 -0.766 -2.154 1.00 78.06 191 MET A O 1
ATOM 1530 N N . GLU A 1 192 ? 6.518 -2.079 -0.367 1.00 79.50 192 GLU A N 1
ATOM 1531 C CA . GLU A 1 192 ? 5.356 -1.595 0.372 1.00 79.50 192 GLU A CA 1
ATOM 1532 C C . GLU A 1 192 ? 5.581 -1.693 1.879 1.00 79.50 192 GLU A C 1
ATOM 1534 O O . GLU A 1 192 ? 6.085 -2.687 2.390 1.00 79.50 192 GLU A O 1
ATOM 1539 N N . GLN A 1 193 ? 5.192 -0.651 2.599 1.00 79.50 193 GLN A N 1
ATOM 1540 C CA . GLN A 1 193 ? 5.322 -0.560 4.041 1.00 79.50 193 GLN A CA 1
ATOM 1541 C C . GLN A 1 193 ? 4.044 0.036 4.613 1.00 79.50 193 GLN A C 1
ATOM 1543 O O . GLN A 1 193 ? 3.494 1.012 4.082 1.00 79.50 193 GLN A O 1
ATOM 1548 N N . GLY A 1 194 ? 3.594 -0.512 5.731 1.00 80.31 194 GLY A N 1
ATOM 1549 C CA . GLY A 1 194 ? 2.441 0.053 6.390 1.00 80.31 194 GLY A CA 1
ATOM 1550 C C . GLY A 1 194 ? 2.046 -0.656 7.661 1.00 80.31 194 GLY A C 1
ATOM 1551 O O . GLY A 1 194 ? 2.815 -1.363 8.314 1.00 80.31 194 GLY A O 1
ATOM 1552 N N . LEU A 1 195 ? 0.802 -0.404 8.029 1.00 83.75 195 LEU A N 1
ATOM 1553 C CA . LEU A 1 195 ? 0.212 -0.842 9.277 1.00 83.75 195 LEU A CA 1
ATOM 1554 C C . LEU A 1 195 ? -1.052 -1.612 8.953 1.00 83.75 195 LEU A C 1
ATOM 1556 O O . LEU A 1 195 ? -1.914 -1.109 8.239 1.00 83.75 195 LEU A O 1
ATOM 1560 N N . MET A 1 196 ? -1.154 -2.816 9.492 1.00 87.44 196 MET A N 1
ATOM 1561 C CA . MET A 1 196 ? -2.323 -3.673 9.410 1.00 87.44 196 MET A CA 1
ATOM 1562 C C . MET A 1 196 ? -3.335 -3.236 10.467 1.00 87.44 196 MET A C 1
ATOM 1564 O O . MET A 1 196 ? -3.015 -3.199 11.659 1.00 87.44 196 MET A O 1
ATOM 1568 N N . ILE A 1 197 ? -4.544 -2.907 10.020 1.00 86.81 197 ILE A N 1
ATOM 1569 C CA . ILE A 1 197 ? -5.656 -2.445 10.853 1.00 86.81 197 ILE A CA 1
ATOM 1570 C C . ILE A 1 197 ? -6.794 -3.458 10.759 1.00 86.81 197 ILE A C 1
ATOM 1572 O O . ILE A 1 197 ? -7.161 -3.866 9.658 1.00 86.81 197 ILE A O 1
ATOM 1576 N N . ASP A 1 198 ? -7.353 -3.858 11.897 1.00 86.50 198 ASP A N 1
ATOM 1577 C CA . ASP A 1 198 ? -8.554 -4.694 11.933 1.00 86.50 198 ASP A CA 1
ATOM 1578 C C . ASP A 1 198 ? -9.777 -3.852 11.546 1.00 86.50 198 ASP A C 1
ATOM 1580 O O . ASP A 1 198 ? -10.142 -2.902 12.245 1.00 86.50 198 ASP A O 1
ATOM 1584 N N . VAL A 1 199 ? -10.383 -4.187 10.409 1.00 85.56 199 VAL A N 1
ATOM 1585 C CA . VAL A 1 199 ? -11.543 -3.490 9.834 1.00 85.56 199 VAL A CA 1
ATOM 1586 C C . VAL A 1 199 ? -12.802 -4.347 9.869 1.00 85.56 199 VAL A C 1
ATOM 1588 O O . VAL A 1 199 ? -13.791 -3.990 9.237 1.00 85.56 199 VAL A O 1
ATOM 1591 N N . SER A 1 200 ? -12.804 -5.443 10.631 1.00 83.44 200 SER A N 1
ATOM 1592 C CA . SER A 1 200 ? -13.945 -6.367 10.717 1.00 83.44 200 SER A CA 1
ATOM 1593 C C . SER A 1 200 ? -15.246 -5.670 11.121 1.00 83.44 200 SER A C 1
ATOM 1595 O O . SER A 1 200 ? -16.310 -6.048 10.671 1.00 83.44 200 SER A O 1
ATOM 1597 N N . MET A 1 201 ? -15.166 -4.609 11.931 1.00 77.00 201 MET A N 1
ATOM 1598 C CA . MET A 1 201 ? -16.330 -3.814 12.362 1.00 77.00 201 MET A CA 1
ATOM 1599 C C . MET A 1 201 ? -16.795 -2.772 11.319 1.00 77.00 201 MET A C 1
ATOM 1601 O O . MET A 1 201 ? -17.718 -1.990 11.578 1.00 77.00 201 MET A O 1
ATOM 1605 N N . LEU A 1 202 ? -16.089 -2.662 10.188 1.00 76.88 202 LEU A N 1
ATOM 1606 C CA . LEU A 1 202 ? -16.350 -1.703 9.108 1.00 76.88 202 LEU A CA 1
ATOM 1607 C C . LEU A 1 202 ? -16.761 -2.379 7.797 1.00 76.88 202 LEU A C 1
ATOM 1609 O O . LEU A 1 202 ? -17.548 -1.786 7.057 1.00 76.88 202 LEU A O 1
ATOM 1613 N N . GLU A 1 203 ? -16.191 -3.548 7.500 1.00 71.62 203 GLU A N 1
ATOM 1614 C CA . GLU A 1 203 ? -16.522 -4.390 6.348 1.00 71.62 203 GLU A CA 1
ATOM 1615 C C . GLU A 1 203 ? -17.377 -5.574 6.817 1.00 71.62 203 GLU A C 1
ATOM 1617 O O . GLU A 1 203 ? -16.834 -6.618 7.174 1.00 71.62 203 GLU A O 1
ATOM 1622 N N . ASP A 1 204 ? -18.699 -5.370 6.824 1.00 57.44 204 ASP A N 1
ATOM 1623 C CA . ASP A 1 204 ? -19.707 -6.440 6.897 1.00 57.44 204 ASP A CA 1
ATOM 1624 C C . ASP A 1 204 ? -20.056 -6.940 5.484 1.00 57.44 204 ASP A C 1
ATOM 1626 O O . ASP A 1 204 ? -20.285 -6.081 4.593 1.00 57.44 204 ASP A O 1
#

Solvent-accessible surface area (backbone atoms only — not comparable to full-atom values): 12210 Å² total; per-residue (Å²): 138,83,78,76,86,61,78,45,100,78,76,57,83,71,81,66,101,76,64,61,48,35,30,48,75,46,74,58,55,80,78,65,76,75,59,94,79,58,95,76,76,70,50,57,47,36,48,38,90,92,50,38,31,34,31,43,56,51,93,79,49,89,69,66,99,40,54,82,52,68,74,43,64,48,99,84,72,50,80,68,34,37,46,76,72,50,71,34,38,64,74,47,76,51,79,43,37,56,95,54,64,87,63,50,68,48,75,46,80,57,57,83,91,38,36,46,23,33,35,75,75,46,76,36,54,31,41,39,44,40,80,74,46,74,49,66,40,88,87,78,68,43,67,28,37,35,29,38,37,25,41,39,37,69,43,82,50,92,50,78,16,22,51,31,30,36,57,43,79,44,82,75,47,80,46,74,44,85,53,75,88,76,60,58,62,47,68,86,62,46,35,39,30,32,34,38,29,46,34,45,95,74,63,126

Nearest PDB structures (foldseek):
  8fzf-assembly1_v  TM=3.634E-01  e=2.795E-01  Escherichia coli K-12
  8uej-assembly1_IN  TM=2.735E-01  e=1.201E+00  Caulobacter phage phiCb5
  1jva-assembly2_B  TM=1.642E-01  e=2.939E-01  Saccharomyces cerevisiae
  1jva-assembly1_A  TM=1.596E-01  e=2.527E-01  Saccharomyces cerevisiae
  1gpp-assembly1_A  TM=1.022E-01  e=1.033E+00  Saccharomyces cerevisiae

Radius of gyration: 22.63 Å; Cα contacts (8 Å, |Δi|>4): 426; chains: 1; bounding box: 63×39×63 Å

pLDDT: mean 70.78, std 20.41, range [27.7, 96.81]

Secondary structure (DSSP, 8-state):
--PPP---TT------TT-SEEEEEEEPPGGGGS---STTTTS-EEE-SS-EEEEEEGGGS---SS-SS--EE-TTS-EEE-----EEEEEEEEEEEGGGTT-SEEEEE--TT--EEEEEEEE-PEEEEEEEEEEE-TTT--EEEEEEEEEEEEEEE--SSEEEEEEEEEEEEEEEES-S---SEES-SEEEEEEEEE-TTT--